Protein 4M88 (pdb70)

B-factor: mean 21.72, std 10.3, range [8.0, 132.05]

Sequence (345 aa):
AQIVLGQIGPFTGPLAADAAGLNQGIKAYLAQANKAGGIRGQKLTLFEADDRFSGEGFAEQFPKAEKKPLALISPGSAAIKRLDDKLLDTAPVVVVNGVPGAESLRTPGHPKFFHVRAGDKQEIEEIVSHAQLGSKLATLYQDLPTGTSGAVVQEAVKTVPGGKIELNGVKSGPDAAALAAAARQIAALGAQGVLVIGPPPFIVAGIAALRKADVTQPLFVLSYVSAAQIVKVVGVAGARGVGIVQAFPDPNDKLPVQREFQAAKEAFPQQEYTEFQLEGYLSARTVGEALKHPKNTGLSAANLAATLSTGEIDIGGFHLDFSKGNAGSRYVNIGVIGRDGQVYY

Structure (mmCIF, N/CA/C/O backbone):
data_4M88
#
_entry.id   4M88
#
_cell.length_a   36.076
_cell.length_b   95.810
_cell.length_c   50.300
_cell.angle_alpha   90.00
_cell.angle_beta   111.56
_cell.angle_gamma   90.00
#
_symmetry.space_group_name_H-M   'P 1 21 1'
#
loop_
_entity.id
_entity.type
_entity.pdbx_description
1 polymer 'Extracellular ligand-binding receptor'
2 non-polymer GLYCEROL
3 water water
#
loop_
_atom_site.group_PDB
_atom_site.id
_atom_site.type_symbol
_atom_site.label_atom_id
_atom_site.label_alt_id
_atom_site.label_comp_id
_atom_site.label_asym_id
_atom_site.label_entity_id
_atom_site.label_seq_id
_atom_site.pdbx_PDB_ins_code
_atom_site.Cartn_x
_atom_site.Cartn_y
_atom_site.Cartn_z
_atom_site.occupancy
_atom_site.B_iso_or_equiv
_atom_site.auth_seq_id
_atom_site.auth_comp_id
_atom_site.auth_asym_id
_atom_site.auth_atom_id
_atom_site.pdbx_PDB_model_num
ATOM 1 N N . ALA A 1 3 ? 18.081 1.880 -3.306 1.00 49.12 0 ALA A N 1
ATOM 2 C CA . ALA A 1 3 ? 17.529 3.189 -2.967 1.00 44.93 0 ALA A CA 1
ATOM 3 C C . ALA A 1 3 ? 17.289 3.285 -1.462 1.00 32.65 0 ALA A C 1
ATOM 4 O O . ALA A 1 3 ? 17.066 2.272 -0.801 1.00 39.54 0 ALA A O 1
ATOM 6 N N . GLN A 1 4 ? 17.342 4.500 -0.926 1.00 34.49 1 GLN A N 1
ATOM 7 C CA . GLN A 1 4 ? 17.123 4.714 0.498 1.00 24.14 1 GLN A CA 1
ATOM 8 C C . GLN A 1 4 ? 16.105 5.817 0.754 1.00 24.26 1 GLN A C 1
ATOM 9 O O . GLN A 1 4 ? 15.928 6.726 -0.062 1.00 25.19 1 GLN A O 1
ATOM 15 N N . ILE A 1 5 ? 15.451 5.732 1.906 1.00 16.36 2 ILE A N 1
ATOM 16 C CA . ILE A 1 5 ? 14.543 6.770 2.353 1.00 17.51 2 ILE A CA 1
ATOM 17 C C . 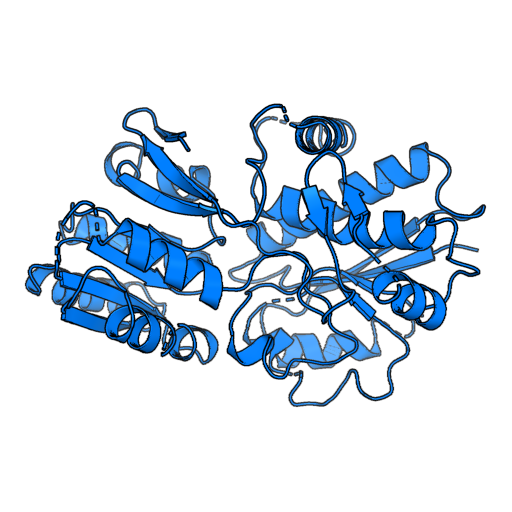ILE A 1 5 ? 15.344 7.784 3.139 1.00 16.31 2 ILE A C 1
ATOM 18 O O . ILE A 1 5 ? 15.892 7.476 4.195 1.00 20.39 2 ILE A O 1
ATOM 23 N N . VAL A 1 6 ? 15.424 8.998 2.608 1.00 13.02 3 VAL A N 1
ATOM 24 C CA . VAL A 1 6 ? 16.210 10.048 3.239 1.00 18.02 3 VAL A CA 1
ATOM 25 C C . VAL A 1 6 ? 15.362 10.930 4.150 1.00 16.97 3 VAL A C 1
ATOM 26 O O . VAL A 1 6 ? 14.297 11.402 3.752 1.00 18.14 3 VAL A O 1
ATOM 30 N N . LEU A 1 7 ? 15.831 11.129 5.375 1.00 12.49 4 LEU A N 1
ATOM 31 C CA . LEU A 1 7 ? 15.190 12.069 6.297 1.00 12.28 4 LEU A CA 1
ATOM 32 C C . LEU A 1 7 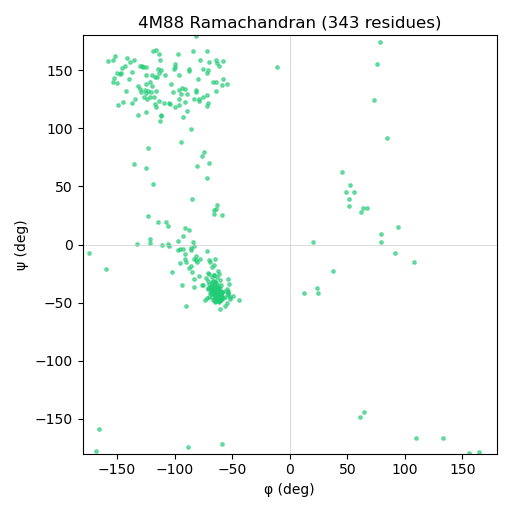? 16.252 13.043 6.749 1.00 13.26 4 LEU A C 1
ATOM 33 O O . LEU A 1 7 ? 17.439 12.708 6.774 1.00 15.87 4 LEU A O 1
ATOM 38 N N . GLY A 1 8 ? 15.849 14.255 7.107 1.00 13.50 5 GLY A N 1
ATOM 39 C CA . GLY A 1 8 ? 16.830 15.240 7.520 1.00 17.88 5 GLY A CA 1
ATOM 40 C C . GLY A 1 8 ? 16.507 15.788 8.888 1.00 19.53 5 GLY A C 1
ATOM 41 O O . GLY A 1 8 ? 15.337 15.897 9.257 1.00 17.34 5 GLY A O 1
ATOM 42 N N . GLN A 1 9 ? 17.536 16.108 9.664 1.00 14.77 6 GLN A N 1
ATOM 43 C CA . GLN A 1 9 ? 17.310 16.898 10.864 1.00 13.85 6 GLN A CA 1
ATOM 44 C C . GLN A 1 9 ? 18.196 18.124 10.822 1.00 14.81 6 GLN A C 1
ATOM 45 O O . GLN A 1 9 ? 19.435 18.016 10.858 1.00 14.90 6 GLN A O 1
ATOM 51 N N . ILE A 1 10 ? 17.568 19.290 10.726 1.00 13.59 7 ILE A N 1
ATOM 52 C CA . ILE A 1 10 ? 18.287 20.542 10.907 1.00 13.36 7 ILE A CA 1
ATOM 53 C C . ILE A 1 10 ? 18.083 20.966 12.352 1.00 19.72 7 ILE A C 1
ATOM 54 O O . ILE A 1 10 ? 16.949 21.077 12.819 1.00 19.48 7 ILE A O 1
ATOM 59 N N . GLY A 1 11 ? 19.174 21.197 13.073 1.00 14.19 8 GLY A N 1
ATOM 60 C CA . GLY A 1 11 ? 19.046 21.419 14.501 1.00 14.83 8 GLY A CA 1
ATOM 61 C C . GLY A 1 11 ? 20.148 22.301 15.037 1.00 12.58 8 GLY A C 1
ATOM 62 O O . GLY A 1 11 ? 21.179 22.490 14.390 1.00 15.47 8 GLY A O 1
ATOM 63 N N . PRO A 1 12 ? 19.933 22.870 16.227 1.00 16.51 9 PRO A N 1
ATOM 64 C CA . PRO A 1 12 ? 20.941 23.732 16.836 1.00 13.29 9 PRO A CA 1
ATOM 65 C C . PRO A 1 12 ? 22.029 22.909 17.528 1.00 15.74 9 PRO A C 1
ATOM 66 O O . PRO A 1 12 ? 22.136 22.924 18.761 1.00 14.49 9 PRO A O 1
ATOM 70 N N . PHE A 1 13 ? 22.829 22.193 16.741 1.00 15.96 10 PHE A N 1
ATOM 71 C CA . PHE A 1 13 ? 23.826 21.278 17.306 1.00 13.91 10 PHE A CA 1
ATOM 72 C C . PHE A 1 13 ? 25.000 21.978 17.994 1.00 18.68 10 PHE A C 1
ATOM 73 O O . PHE A 1 13 ? 25.631 21.411 18.891 1.00 22.23 10 PHE A O 1
ATOM 81 N N . THR A 1 14 ? 25.292 23.205 17.589 1.00 16.92 11 THR A N 1
ATOM 82 C CA . THR A 1 14 ? 26.241 24.018 18.334 1.00 17.16 11 THR A CA 1
ATOM 83 C C . THR A 1 14 ? 25.508 25.206 18.952 1.00 21.17 11 THR A C 1
ATOM 84 O O . THR A 1 14 ? 24.526 25.696 18.389 1.00 22.02 11 THR A O 1
ATOM 88 N N . GLY A 1 15 ? 25.962 25.650 20.117 1.00 21.20 12 GLY A N 1
ATOM 89 C CA . GLY A 1 15 ? 25.319 26.756 20.795 1.00 21.36 12 GLY A CA 1
ATOM 90 C C . GLY A 1 15 ? 24.596 26.300 22.044 1.00 19.26 12 GLY A C 1
ATOM 91 O O . GLY A 1 15 ? 24.790 25.177 22.497 1.00 19.57 12 GLY A O 1
ATOM 92 N N . PRO A 1 16 ? 23.740 27.168 22.598 1.00 22.53 13 PRO A N 1
ATOM 93 C CA . PRO A 1 16 ? 23.176 26.948 23.935 1.00 22.22 13 PRO A CA 1
ATOM 94 C C . PRO A 1 16 ? 22.179 25.802 24.001 1.00 20.59 13 PRO A C 1
ATOM 95 O O . PRO A 1 16 ? 21.833 25.381 25.104 1.00 20.57 13 PRO A O 1
ATOM 99 N N . LEU A 1 17 ? 21.710 25.312 22.857 1.00 16.77 14 LEU A N 1
ATOM 100 C CA . LEU A 1 17 ? 20.805 24.166 22.860 1.00 15.78 14 LEU A CA 1
ATOM 101 C C . LEU A 1 17 ? 21.477 22.871 22.411 1.00 18.16 14 LEU A C 1
ATOM 102 O O . LEU A 1 17 ? 20.794 21.904 22.089 1.00 17.67 14 LEU A O 1
ATOM 107 N N . ALA A 1 18 ? 22.807 22.848 22.396 1.00 19.69 15 ALA A N 1
ATOM 108 C CA . ALA A 1 18 ? 23.548 21.697 21.876 1.00 17.62 15 ALA A CA 1
ATOM 109 C C . ALA A 1 18 ? 23.108 20.365 22.499 1.00 19.43 15 ALA A C 1
ATOM 110 O O . ALA A 1 18 ? 22.927 19.372 21.791 1.00 20.30 15 ALA A O 1
ATOM 112 N N . ALA A 1 19 ? 22.952 20.341 23.821 1.00 19.33 16 ALA A N 1
ATOM 113 C CA . ALA A 1 19 ? 22.594 19.095 24.508 1.00 19.74 16 ALA A CA 1
ATOM 114 C C . ALA A 1 19 ? 21.192 18.621 24.142 1.00 22.97 16 ALA A C 1
ATOM 115 O O . ALA A 1 19 ? 20.930 17.421 24.031 1.00 25.28 16 ALA A O 1
ATOM 117 N N . ASP A 1 20 ? 20.278 19.561 23.975 1.00 17.28 17 ASP A N 1
ATOM 118 C CA . ASP A 1 20 ? 18.901 19.173 23.689 1.00 17.35 17 ASP A CA 1
ATOM 119 C C . ASP A 1 20 ? 18.747 18.729 22.247 1.00 18.03 17 ASP A C 1
ATOM 120 O O . ASP A 1 20 ? 17.970 17.814 21.956 1.00 15.28 17 ASP A O 1
ATOM 125 N N . ALA A 1 21 ? 19.495 19.371 21.346 1.00 17.72 18 ALA A N 1
ATOM 126 C CA . ALA A 1 21 ? 19.495 18.988 19.934 1.00 15.41 18 ALA A CA 1
ATOM 127 C C . ALA A 1 21 ? 20.083 17.588 19.800 1.00 15.71 18 ALA A C 1
ATOM 128 O O . ALA A 1 21 ? 19.605 16.775 19.005 1.00 16.05 18 ALA A O 1
ATOM 130 N N . ALA A 1 22 ? 21.117 17.308 20.589 1.00 14.98 19 ALA A N 1
ATOM 131 C CA . ALA A 1 22 ? 21.726 15.983 20.625 1.00 17.57 19 ALA A CA 1
ATOM 132 C C . ALA A 1 22 ? 20.719 14.937 21.112 1.00 17.14 19 ALA A C 1
ATOM 133 O O . ALA A 1 22 ? 20.717 13.798 20.637 1.00 15.26 19 ALA A O 1
ATOM 135 N N . GLY A 1 23 ? 19.877 15.325 22.066 1.00 18.60 20 GLY A N 1
ATOM 136 C CA . GLY A 1 23 ? 18.838 14.443 22.587 1.00 16.84 20 GLY A CA 1
ATOM 137 C C . GLY A 1 23 ? 17.788 14.086 21.544 1.00 14.00 20 GLY A C 1
ATOM 138 O O . GLY A 1 23 ? 17.442 12.909 21.371 1.00 12.96 20 GLY A O 1
ATOM 139 N N . LEU A 1 24 ? 17.276 15.093 20.841 1.00 13.71 21 LEU A N 1
ATOM 140 C CA . LEU A 1 24 ? 16.365 14.841 19.724 1.00 12.05 21 LEU A CA 1
ATOM 141 C C . LEU A 1 24 ? 17.019 13.919 18.712 1.00 10.74 21 LEU A C 1
ATOM 142 O O . LEU A 1 24 ? 16.396 12.986 18.209 1.00 12.63 21 LEU A O 1
ATOM 147 N N . ASN A 1 25 ? 18.279 14.199 18.394 1.00 10.20 22 ASN A N 1
ATOM 148 C CA . ASN A 1 25 ? 19.006 13.416 17.401 1.00 10.93 22 ASN A CA 1
ATOM 149 C C . ASN A 1 25 ? 19.164 11.953 17.844 1.00 13.25 22 ASN A C 1
ATOM 150 O O . ASN A 1 25 ? 19.028 11.031 17.039 1.00 12.36 22 ASN A O 1
ATOM 155 N N . GLN A 1 26 ? 19.470 11.748 19.118 1.00 11.52 23 GLN A N 1
ATOM 156 C CA . GLN A 1 26 ? 19.599 10.396 19.669 1.00 13.07 23 GLN A CA 1
ATOM 157 C C . GLN A 1 26 ? 18.308 9.601 19.530 1.00 10.97 23 GLN A C 1
ATOM 158 O O . GLN A 1 26 ? 18.323 8.414 19.170 1.00 14.55 23 GLN A O 1
ATOM 164 N N . GLY A 1 27 ? 17.191 10.244 19.824 1.00 11.78 24 GLY A N 1
ATOM 165 C CA . GLY A 1 27 ? 15.900 9.579 19.734 1.00 13.54 24 GLY A CA 1
ATOM 166 C C . GLY A 1 27 ? 15.548 9.239 18.301 1.00 12.98 24 GLY A C 1
ATOM 167 O O . GLY A 1 27 ? 15.000 8.171 18.010 1.00 9.74 24 GLY A O 1
ATOM 168 N N . ILE A 1 28 ? 15.862 10.151 17.389 1.00 9.18 25 ILE A N 1
ATOM 169 C CA . ILE A 1 28 ? 15.589 9.900 15.978 1.00 8.93 25 ILE A CA 1
ATOM 170 C C . ILE A 1 28 ? 16.417 8.712 15.495 1.00 10.51 25 ILE A C 1
ATOM 171 O O . ILE A 1 28 ? 15.886 7.799 14.858 1.00 13.39 25 ILE A O 1
ATOM 176 N N . LYS A 1 29 ? 17.711 8.701 15.821 1.00 10.91 26 LYS A N 1
ATOM 177 C CA . LYS A 1 29 ? 18.581 7.610 15.393 1.00 14.15 26 LYS A CA 1
ATOM 178 C C . LYS A 1 29 ? 18.163 6.288 16.000 1.00 14.80 26 LYS A C 1
ATOM 179 O O . LYS A 1 29 ? 18.239 5.243 15.343 1.00 14.00 26 LYS A O 1
ATOM 185 N N . ALA A 1 30 ? 17.742 6.332 17.262 1.00 10.96 27 ALA A N 1
ATOM 186 C CA . ALA A 1 30 ? 17.266 5.141 17.952 1.00 16.07 27 ALA A CA 1
ATOM 187 C C . ALA A 1 30 ? 16.081 4.537 17.201 1.00 16.31 27 ALA A C 1
ATOM 188 O O . ALA A 1 30 ? 16.047 3.326 16.980 1.00 13.95 27 ALA A O 1
ATOM 190 N N . TYR A 1 31 ? 15.125 5.361 16.786 1.00 11.32 28 TYR A N 1
ATOM 191 C CA . TYR A 1 31 ? 14.009 4.818 16.009 1.00 12.62 28 TYR A CA 1
ATOM 192 C C . TYR A 1 31 ? 14.468 4.258 14.661 1.00 12.28 28 TYR A C 1
ATOM 193 O O . TYR A 1 31 ? 14.090 3.134 14.284 1.00 15.11 28 TYR A O 1
ATOM 202 N N . LEU A 1 32 ? 15.255 5.043 13.925 1.00 12.14 29 LEU A N 1
ATOM 203 C CA . LEU A 1 32 ? 15.721 4.618 12.601 1.00 10.65 29 LEU A CA 1
ATOM 204 C C . LEU A 1 32 ? 16.470 3.292 12.635 1.00 16.37 29 LEU A C 1
ATOM 205 O O . LEU A 1 32 ? 16.297 2.455 11.749 1.00 14.88 29 LEU A O 1
ATOM 210 N N . ALA A 1 33 ? 17.303 3.087 13.653 1.00 12.93 30 ALA A N 1
ATOM 211 C CA . ALA A 1 33 ? 18.002 1.821 13.799 1.00 17.09 30 ALA A CA 1
ATOM 212 C C . ALA A 1 33 ? 17.030 0.668 14.053 1.00 15.94 30 ALA A C 1
ATOM 213 O O . ALA A 1 33 ? 17.201 -0.436 13.521 1.00 14.33 30 ALA A O 1
ATOM 215 N N . GLN A 1 34 ? 16.023 0.924 14.879 1.00 14.13 31 GLN A N 1
ATOM 216 C CA . GLN A 1 34 ? 14.989 -0.048 15.192 1.00 19.23 31 GLN A CA 1
ATOM 217 C C . GLN A 1 34 ? 14.219 -0.340 13.901 1.00 16.43 31 GLN A C 1
ATOM 218 O O . GLN A 1 34 ? 13.991 -1.501 13.543 1.00 14.08 31 GLN A O 1
ATOM 224 N N . ALA A 1 35 ? 13.855 0.718 13.181 1.00 15.04 32 ALA A N 1
ATOM 225 C CA . ALA A 1 35 ? 13.128 0.572 11.916 1.00 17.98 32 ALA A CA 1
ATOM 226 C C . ALA A 1 35 ? 13.930 -0.227 10.894 1.00 16.14 32 ALA A C 1
ATOM 227 O O . ALA A 1 35 ? 13.377 -1.081 10.196 1.00 16.99 32 ALA A O 1
ATOM 229 N N . ASN A 1 36 ? 15.231 0.040 10.804 1.00 12.47 33 ASN A N 1
ATOM 230 C CA . ASN A 1 36 ? 16.076 -0.692 9.852 1.00 12.16 33 ASN A CA 1
ATOM 231 C C . ASN A 1 36 ? 16.308 -2.149 10.235 1.00 14.36 33 ASN A C 1
ATOM 232 O O . ASN A 1 36 ? 16.409 -3.015 9.362 1.00 16.67 33 ASN A O 1
ATOM 237 N N . LYS A 1 37 ? 16.392 -2.420 11.535 1.00 13.36 34 LYS A N 1
ATOM 238 C CA . LYS A 1 37 ? 16.498 -3.802 12.007 1.00 14.66 34 LYS A CA 1
ATOM 239 C C . LYS A 1 37 ? 15.248 -4.582 11.634 1.00 18.33 34 LYS A C 1
ATOM 240 O O . LYS A 1 37 ? 15.297 -5.801 11.468 1.00 19.85 34 LYS A O 1
ATOM 246 N N . ALA A 1 38 ? 14.129 -3.874 11.519 1.00 15.62 35 ALA A N 1
ATOM 247 C CA . ALA A 1 38 ? 12.852 -4.487 11.147 1.00 19.02 35 ALA A CA 1
ATOM 248 C C . ALA A 1 38 ? 12.633 -4.474 9.631 1.00 24.76 35 ALA A C 1
ATOM 249 O O . ALA A 1 38 ? 11.514 -4.691 9.163 1.00 29.53 35 ALA A O 1
ATOM 251 N N . GLY A 1 39 ? 13.701 -4.206 8.876 1.00 19.33 36 GLY A N 1
ATOM 252 C CA . GLY A 1 39 ? 13.656 -4.273 7.424 1.00 21.72 36 GLY A CA 1
ATOM 253 C C . GLY A 1 39 ? 13.354 -2.970 6.699 1.00 24.10 36 GLY A C 1
ATOM 254 O O . GLY A 1 39 ? 13.027 -2.987 5.511 1.00 26.60 36 GLY A O 1
ATOM 255 N N . GLY A 1 40 ? 13.463 -1.842 7.398 1.00 17.77 37 GLY A N 1
ATOM 256 C CA . GLY A 1 40 ? 13.162 -0.554 6.792 1.00 14.24 37 GLY A CA 1
ATOM 257 C C . GLY A 1 40 ? 11.717 -0.477 6.332 1.00 17.12 37 GLY A C 1
ATOM 258 O O . GLY A 1 40 ? 10.824 -1.082 6.929 1.00 16.83 37 GLY A O 1
ATOM 259 N N . ILE A 1 41 ? 11.478 0.266 5.262 1.00 16.44 38 ILE A N 1
ATOM 260 C CA . ILE A 1 41 ? 10.123 0.409 4.757 1.00 20.39 38 ILE A CA 1
ATOM 261 C C . ILE A 1 41 ? 10.049 0.115 3.261 1.00 21.92 38 ILE A C 1
ATOM 262 O O . ILE A 1 41 ? 10.850 0.630 2.488 1.00 23.57 38 ILE A O 1
ATOM 267 N N . ARG A 1 42 ? 9.088 -0.719 2.872 1.00 30.75 39 ARG A N 1
ATOM 268 C CA . ARG A 1 42 ? 8.836 -1.038 1.461 1.00 36.53 39 ARG A CA 1
ATOM 269 C C . ARG A 1 42 ? 10.113 -1.410 0.714 1.00 37.44 39 ARG A C 1
ATOM 270 O O . ARG A 1 42 ? 10.354 -0.914 -0.392 1.00 37.36 39 ARG A O 1
ATOM 278 N N . GLY A 1 43 ? 10.937 -2.257 1.326 1.00 28.77 40 GLY A N 1
ATOM 279 C CA . GLY A 1 43 ? 12.201 -2.642 0.722 1.00 33.47 40 GLY A CA 1
ATOM 280 C C . GLY A 1 43 ? 13.352 -1.646 0.840 1.00 32.93 40 GLY A C 1
ATOM 281 O O . GLY A 1 43 ? 14.392 -1.847 0.216 1.00 41.23 40 GLY A O 1
ATOM 282 N N . GLN A 1 44 ? 13.196 -0.583 1.626 1.00 23.90 41 GLN A N 1
ATOM 283 C CA . GLN A 1 44 ? 14.215 0.474 1.661 1.00 20.23 41 GLN A CA 1
ATOM 284 C C . GLN A 1 44 ? 14.683 0.887 3.061 1.00 19.55 41 GLN A C 1
ATOM 285 O O . GLN A 1 44 ? 13.880 1.113 3.963 1.00 14.45 41 GLN A O 1
ATOM 291 N N . LYS A 1 45 ? 15.996 1.007 3.224 1.00 16.71 42 LYS A N 1
ATOM 292 C CA . LYS A 1 45 ? 16.577 1.449 4.485 1.00 13.50 42 LYS A CA 1
ATOM 293 C C . LYS A 1 45 ? 16.319 2.941 4.707 1.00 15.14 42 LYS A C 1
ATOM 294 O O . LYS A 1 45 ? 16.242 3.716 3.752 1.00 17.42 42 LYS A O 1
ATOM 300 N N . LEU A 1 46 ? 16.173 3.328 5.967 1.00 12.63 43 LEU A N 1
ATOM 301 C CA . LEU A 1 46 ? 16.017 4.731 6.339 1.00 14.85 43 LEU A CA 1
ATOM 302 C C . LEU A 1 46 ? 17.379 5.325 6.676 1.00 15.50 43 LEU A C 1
ATOM 303 O O . LEU A 1 46 ? 18.176 4.703 7.370 1.00 20.76 43 LEU A O 1
ATOM 308 N N . THR A 1 47 ? 17.663 6.520 6.159 1.00 14.25 44 THR A N 1
ATOM 309 C CA . THR A 1 47 ? 18.915 7.189 6.488 1.00 15.34 44 THR A CA 1
ATOM 310 C C . THR A 1 47 ? 18.627 8.594 6.976 1.00 18.59 44 THR A C 1
ATOM 311 O O . THR A 1 47 ? 17.609 9.185 6.618 1.00 18.59 44 THR A O 1
ATOM 315 N N . LEU A 1 48 ? 19.518 9.113 7.809 1.00 11.99 45 LEU A N 1
ATOM 316 C CA . LEU A 1 48 ? 19.350 10.449 8.356 1.00 14.19 45 LEU A CA 1
ATOM 317 C C . LEU A 1 48 ? 20.565 11.276 8.007 1.00 18.66 45 LEU A C 1
ATOM 318 O O . LEU A 1 48 ? 21.700 10.825 8.168 1.00 23.52 45 LEU A O 1
ATOM 323 N N . PHE A 1 49 ? 20.349 12.482 7.508 1.00 13.02 46 PHE A N 1
ATOM 324 C CA . PHE A 1 49 ? 21.462 13.413 7.464 1.00 21.99 46 PHE A CA 1
ATOM 325 C C . PHE A 1 49 ? 21.151 14.532 8.429 1.00 20.12 46 PHE A C 1
ATOM 326 O O . PHE A 1 49 ? 19.989 14.746 8.792 1.00 19.05 46 PHE A O 1
ATOM 334 N N . GLU A 1 50 ? 22.192 15.232 8.856 1.00 15.61 47 GLU A N 1
ATOM 335 C CA . GLU A 1 50 ? 22.055 16.265 9.866 1.00 14.86 47 GLU A CA 1
ATOM 336 C C . GLU A 1 50 ? 22.699 17.532 9.373 1.00 15.31 47 GLU A C 1
ATOM 337 O O . GLU A 1 50 ? 23.628 17.501 8.557 1.00 19.73 47 GLU A O 1
ATOM 343 N N . ALA A 1 51 ? 22.225 18.659 9.883 1.00 15.05 48 ALA A N 1
ATOM 344 C CA . ALA A 1 51 ? 22.808 19.934 9.516 1.00 17.57 48 ALA A CA 1
ATOM 345 C C . ALA A 1 51 ? 22.634 20.852 10.710 1.00 17.54 48 ALA A C 1
ATOM 346 O O . ALA A 1 51 ? 21.585 20.837 11.352 1.00 17.86 48 ALA A O 1
ATOM 348 N N . ASP A 1 52 ? 23.666 21.636 11.005 1.00 18.62 49 ASP A N 1
ATOM 349 C CA . ASP A 1 52 ? 23.678 22.506 12.180 1.00 17.44 49 ASP A CA 1
ATOM 350 C C . ASP A 1 52 ? 23.241 23.923 11.814 1.00 18.08 49 ASP A C 1
ATOM 351 O O . ASP A 1 52 ? 23.885 24.570 10.985 1.00 17.53 49 ASP A O 1
ATOM 356 N N . ASP A 1 53 ? 22.153 24.401 12.429 1.00 17.05 50 ASP A N 1
ATOM 357 C CA . ASP A 1 53 ? 21.677 25.769 12.194 1.00 17.16 50 ASP A CA 1
ATOM 358 C C . ASP A 1 53 ? 22.241 26.751 13.211 1.00 21.27 50 ASP A C 1
ATOM 359 O O . ASP A 1 53 ? 22.011 27.965 13.114 1.00 20.49 50 ASP A O 1
ATOM 364 N N . ARG A 1 54 ? 22.988 26.221 14.183 1.00 17.01 51 ARG A N 1
ATOM 365 C CA . ARG A 1 54 ? 23.724 27.045 15.148 1.00 16.90 51 ARG A CA 1
ATOM 366 C C . ARG A 1 54 ? 22.820 27.927 16.013 1.00 18.47 51 ARG A C 1
ATOM 367 O O . ARG A 1 54 ? 23.240 28.993 16.469 1.00 24.26 51 ARG A O 1
ATOM 375 N N . PHE A 1 55 ? 21.587 27.481 16.236 1.00 16.76 52 PHE A N 1
ATOM 376 C CA . PHE A 1 55 ? 20.607 28.247 17.014 1.00 17.20 52 PHE A CA 1
ATOM 377 C C . PHE A 1 55 ? 20.376 29.654 16.470 1.00 21.49 52 PHE A C 1
ATOM 378 O O . PHE A 1 55 ? 20.342 30.622 17.232 1.00 26.07 52 PHE A O 1
ATOM 386 N N . SER A 1 56 ? 20.213 29.766 15.153 1.00 18.54 53 SER A N 1
ATOM 387 C CA . SER A 1 56 ? 19.927 31.057 14.530 1.00 23.60 53 SER A CA 1
ATOM 388 C C . SER A 1 56 ? 19.001 30.900 13.328 1.00 22.44 53 SER A C 1
ATOM 389 O O . SER A 1 56 ? 18.992 29.860 12.664 1.00 19.30 53 SER A O 1
ATOM 392 N N . GLY A 1 57 ? 18.226 31.937 13.042 1.00 18.09 54 GLY A N 1
ATOM 393 C CA . GLY A 1 57 ? 17.403 31.933 11.846 1.00 18.89 54 GLY A CA 1
ATOM 394 C C . GLY A 1 57 ? 18.282 31.911 10.610 1.00 19.69 54 GLY A C 1
ATOM 395 O O . GLY A 1 57 ? 17.985 31.204 9.632 1.00 19.99 54 GLY A O 1
ATOM 396 N N . GLU A 1 58 ? 19.380 32.671 10.656 1.00 19.08 55 GLU A N 1
ATOM 397 C CA . GLU A 1 58 ? 20.309 32.735 9.531 1.00 25.94 55 GLU A CA 1
ATOM 398 C C . GLU A 1 58 ? 20.872 31.363 9.217 1.00 23.39 55 GLU A C 1
ATOM 399 O O . GLU A 1 58 ? 20.968 30.976 8.055 1.00 26.98 55 GLU A O 1
ATOM 405 N N . GLY A 1 59 ? 21.224 30.623 10.265 1.00 22.68 56 GLY A N 1
ATOM 406 C CA . GLY A 1 59 ? 21.779 29.295 10.090 1.00 24.94 56 GLY A CA 1
ATOM 407 C C . GLY A 1 59 ? 20.752 28.360 9.489 1.00 19.84 56 GLY A C 1
ATOM 408 O O . GLY A 1 59 ? 21.082 27.513 8.655 1.00 18.95 56 GLY A O 1
ATOM 409 N N . PHE A 1 60 ? 19.498 28.507 9.904 1.00 17.00 57 PHE A N 1
ATOM 410 C CA . PHE A 1 60 ? 18.450 27.662 9.345 1.00 19.21 57 PHE A CA 1
ATOM 411 C C . PHE A 1 60 ? 18.236 27.967 7.868 1.00 21.14 57 PHE A C 1
ATOM 412 O O . PHE A 1 60 ? 18.162 27.053 7.043 1.00 20.17 57 PHE A O 1
ATOM 420 N N . ALA A 1 61 ? 18.119 29.253 7.549 1.00 19.32 58 ALA A N 1
ATOM 421 C CA . ALA A 1 61 ? 17.968 29.703 6.165 1.00 19.07 58 ALA A CA 1
ATOM 422 C C . ALA A 1 61 ? 19.073 29.157 5.271 1.00 22.16 58 ALA A C 1
ATOM 423 O O . ALA A 1 61 ? 18.822 28.751 4.133 1.00 20.80 58 ALA A O 1
ATOM 425 N N . GLU A 1 62 ? 20.303 29.168 5.780 1.00 20.13 59 GLU A N 1
ATOM 426 C CA . GLU A 1 62 ? 21.444 28.623 5.045 1.00 23.66 59 GLU A CA 1
ATOM 427 C C . GLU A 1 62 ? 21.352 27.115 4.822 1.00 18.57 59 GLU A C 1
ATOM 428 O O . GLU A 1 62 ? 21.665 26.615 3.741 1.00 18.80 59 GLU A O 1
ATOM 434 N N . GLN A 1 63 ? 20.942 26.380 5.848 1.00 17.73 60 GLN A N 1
ATOM 435 C CA . GLN A 1 63 ? 20.923 24.917 5.756 1.00 17.14 60 GLN A CA 1
ATOM 436 C C . GLN A 1 63 ? 19.742 24.335 4.986 1.00 16.28 60 GLN A C 1
ATOM 437 O O . GLN A 1 63 ? 19.843 23.239 4.438 1.00 19.52 60 GLN A O 1
ATOM 443 N N . PHE A 1 64 ? 18.624 25.047 4.957 1.00 15.87 61 PHE A N 1
ATOM 444 C CA . PHE A 1 64 ? 17.420 24.502 4.349 1.00 15.16 61 PHE A CA 1
ATOM 445 C C . PHE A 1 64 ? 17.605 24.064 2.890 1.00 15.42 61 PHE A C 1
ATOM 446 O O . PHE A 1 64 ? 17.301 22.916 2.567 1.00 14.96 61 PHE A O 1
ATOM 454 N N . PRO A 1 65 ? 18.117 24.955 2.014 1.00 16.25 62 PRO A N 1
ATOM 455 C CA . PRO A 1 65 ? 18.248 24.494 0.626 1.00 18.86 62 PRO A CA 1
ATOM 456 C C . PRO A 1 65 ? 19.288 23.379 0.479 1.00 20.52 62 PRO A C 1
ATOM 457 O O . PRO A 1 65 ? 19.122 22.495 -0.368 1.00 16.47 62 PRO A O 1
ATOM 461 N N . LYS A 1 66 ? 20.330 23.397 1.306 1.00 17.08 63 LYS A N 1
ATOM 462 C CA . LYS A 1 66 ? 21.319 22.318 1.265 1.00 19.73 63 LYS A CA 1
ATOM 463 C C . LYS A 1 66 ? 20.665 20.998 1.654 1.00 16.47 63 LYS A C 1
ATOM 464 O O . LYS A 1 66 ? 20.955 19.955 1.069 1.00 23.66 63 LYS A O 1
ATOM 470 N N . ALA A 1 67 ? 19.774 21.050 2.644 1.00 15.76 64 ALA A N 1
ATOM 471 C CA . ALA A 1 67 ? 19.025 19.878 3.066 1.00 15.03 64 ALA A CA 1
ATOM 472 C C . ALA A 1 67 ? 18.097 19.420 1.942 1.00 17.76 64 ALA A C 1
ATOM 473 O O . ALA A 1 67 ? 18.014 18.225 1.631 1.00 18.31 64 ALA A O 1
ATOM 483 N N . GLU A 1 69 ? 18.436 19.681 -1.170 1.00 15.50 66 GLU A N 1
ATOM 484 C CA . GLU A 1 69 ? 19.175 19.077 -2.280 1.00 16.01 66 GLU A CA 1
ATOM 485 C C . GLU A 1 69 ? 19.322 17.561 -2.125 1.00 17.98 66 GLU A C 1
ATOM 486 O O . GLU A 1 69 ? 19.535 16.859 -3.116 1.00 23.13 66 GLU A O 1
ATOM 492 N N . LYS A 1 70 ? 19.211 17.068 -0.891 1.00 18.62 67 LYS A N 1
ATOM 493 C CA . LYS A 1 70 ? 19.321 15.637 -0.611 1.00 18.91 67 LYS A CA 1
ATOM 494 C C . LYS A 1 70 ? 18.002 14.901 -0.830 1.00 19.83 67 LYS A C 1
ATOM 495 O O . LYS A 1 70 ? 17.922 13.693 -0.597 1.00 24.95 67 LYS A O 1
ATOM 501 N N . LYS A 1 71 ? 16.977 15.634 -1.273 1.00 16.13 68 LYS A N 1
ATOM 502 C CA . LYS A 1 71 ? 15.638 15.089 -1.512 1.00 18.04 68 LYS A CA 1
ATOM 503 C C . LYS A 1 71 ? 15.052 14.320 -0.318 1.00 20.19 68 LYS A C 1
ATOM 504 O O . LYS A 1 71 ? 14.582 13.192 -0.477 1.00 22.61 68 LYS A O 1
ATOM 510 N N . PRO A 1 72 ? 15.054 14.936 0.881 1.00 18.54 69 PRO A N 1
ATOM 511 C CA . PRO A 1 72 ? 14.475 14.220 2.025 1.00 14.52 69 PRO A CA 1
ATOM 512 C C . PRO A 1 72 ? 12.955 14.137 1.881 1.00 16.74 69 PRO A C 1
ATOM 513 O O . PRO A 1 72 ? 12.353 15.025 1.263 1.00 15.38 69 PRO A O 1
ATOM 517 N N . LEU A 1 73 ? 12.346 13.083 2.420 1.00 15.16 70 LEU A N 1
ATOM 518 C CA . LEU A 1 73 ? 10.884 12.998 2.471 1.00 12.67 70 LEU A CA 1
ATOM 519 C C . LEU A 1 73 ? 10.379 13.928 3.553 1.00 16.01 70 LEU A C 1
ATOM 520 O O . LEU A 1 73 ? 9.298 14.524 3.431 1.00 15.00 70 LEU A O 1
ATOM 525 N N . ALA A 1 74 ? 11.163 14.034 4.621 1.00 12.31 71 ALA A N 1
ATOM 526 C CA . ALA A 1 74 ? 10.743 14.803 5.788 1.00 12.06 71 ALA A CA 1
ATOM 527 C C . ALA A 1 74 ? 11.935 15.393 6.500 1.00 12.09 71 ALA A C 1
ATOM 528 O O . ALA A 1 74 ? 13.026 14.807 6.503 1.00 14.21 71 ALA A O 1
ATOM 530 N N . LEU A 1 75 ? 11.712 16.568 7.089 1.00 11.87 72 LEU A N 1
ATOM 531 C CA . LEU A 1 75 ? 12.626 17.139 8.062 1.00 11.95 72 LEU A CA 1
ATOM 532 C C . LEU A 1 75 ? 12.007 16.860 9.418 1.00 14.70 72 LEU A C 1
ATOM 533 O O . LEU A 1 75 ? 10.814 17.090 9.619 1.00 12.68 72 LEU A O 1
ATOM 538 N N . ILE A 1 76 ? 12.811 16.342 10.338 1.00 12.08 73 ILE A N 1
ATOM 539 C CA . ILE A 1 76 ? 12.274 15.865 11.604 1.00 13.42 73 ILE A CA 1
ATOM 540 C C . ILE A 1 76 ? 12.585 16.836 12.720 1.00 17.99 73 ILE A C 1
ATOM 541 O O . ILE A 1 76 ? 13.751 17.140 12.968 1.00 18.69 73 ILE A O 1
ATOM 546 N N . SER A 1 77 ? 11.528 17.329 13.366 1.00 14.68 74 SER A N 1
ATOM 547 C CA . SER A 1 77 ? 11.620 18.112 14.607 1.00 12.80 74 SER A CA 1
ATOM 548 C C . SER A 1 77 ? 12.693 19.218 14.620 1.00 14.66 74 SER A C 1
ATOM 549 O O . SER A 1 77 ? 13.622 19.173 15.429 1.00 14.64 74 SER A O 1
ATOM 552 N N . PRO A 1 78 ? 12.567 20.215 13.724 1.00 15.73 75 PRO A N 1
ATOM 553 C CA . PRO A 1 78 ? 13.443 21.380 13.896 1.00 11.96 75 PRO A CA 1
ATOM 554 C C . PRO A 1 78 ? 13.215 22.012 15.262 1.00 17.18 75 PRO A C 1
ATOM 555 O O . PRO A 1 78 ? 12.097 21.986 15.793 1.00 17.49 75 PRO A O 1
ATOM 567 N N . GLY A 1 80 ? 14.180 25.454 17.771 1.00 16.71 77 GLY A N 1
ATOM 568 C CA . GLY A 1 80 ? 14.651 26.821 17.882 1.00 18.37 77 GLY A CA 1
ATOM 569 C C . GLY A 1 80 ? 13.600 27.785 17.380 1.00 16.55 77 GLY A C 1
ATOM 570 O O . GLY A 1 80 ? 13.136 27.659 16.241 1.00 16.72 77 GLY A O 1
ATOM 571 N N . SER A 1 81 ? 13.218 28.740 18.228 1.00 16.59 78 SER A N 1
ATOM 572 C CA . SER A 1 81 ? 12.252 29.775 17.857 1.00 21.45 78 SER A CA 1
ATOM 573 C C . SER A 1 81 ? 12.643 30.554 16.599 1.00 15.28 78 SER A C 1
ATOM 574 O O . SER A 1 81 ? 11.828 30.727 15.689 1.00 17.43 78 SER A O 1
ATOM 577 N N . ALA A 1 82 ? 13.878 31.045 16.566 1.00 18.67 79 ALA A N 1
ATOM 578 C CA . ALA A 1 82 ? 14.340 31.878 15.464 1.00 15.81 79 ALA A CA 1
ATOM 579 C C . ALA A 1 82 ? 14.328 31.094 14.166 1.00 21.49 79 ALA A C 1
ATOM 580 O O . ALA A 1 82 ? 13.934 31.614 13.121 1.00 19.62 79 ALA A O 1
ATOM 582 N N . ALA A 1 83 ? 14.782 29.843 14.246 1.00 15.92 80 ALA A N 1
ATOM 583 C CA . ALA A 1 83 ? 14.829 28.956 13.093 1.00 16.24 80 ALA A CA 1
ATOM 584 C C . ALA A 1 83 ? 13.444 28.722 12.502 1.00 16.80 80 ALA A C 1
ATOM 585 O O . ALA A 1 83 ? 13.240 28.932 11.309 1.00 13.75 80 ALA A O 1
ATOM 587 N N . ILE A 1 84 ? 12.494 28.266 13.318 1.00 14.38 81 ILE A N 1
ATOM 588 C CA . ILE A 1 84 ? 11.139 28.008 12.810 1.00 12.54 81 ILE A CA 1
ATOM 589 C C . ILE A 1 84 ? 10.460 29.279 12.308 1.00 17.88 81 ILE A C 1
ATOM 590 O O . ILE A 1 84 ? 9.769 29.267 11.277 1.00 14.82 81 ILE A O 1
ATOM 595 N N . LYS A 1 85 ? 10.654 30.384 13.019 1.00 15.94 82 LYS A N 1
ATOM 596 C CA . LYS A 1 85 ? 10.095 31.659 12.571 1.00 13.90 82 LYS A CA 1
ATOM 597 C C . LYS A 1 85 ? 10.641 32.044 11.192 1.00 14.55 82 LYS A C 1
ATOM 598 O O . LYS A 1 85 ? 9.900 32.512 10.321 1.00 16.70 82 LYS A O 1
ATOM 604 N N . ARG A 1 86 ? 11.936 31.834 10.988 1.00 17.26 83 ARG A N 1
ATOM 605 C CA . ARG A 1 86 ? 12.557 32.125 9.699 1.00 20.33 83 ARG A CA 1
ATOM 606 C C . ARG A 1 86 ? 11.977 31.215 8.611 1.00 15.51 83 ARG A C 1
ATOM 607 O O . ARG A 1 86 ? 11.709 31.664 7.497 1.00 18.86 83 ARG A O 1
ATOM 623 N N . LEU A 1 88 ? 9.067 30.006 8.468 1.00 15.16 85 LEU A N 1
ATOM 624 C CA . LEU A 1 88 ? 7.714 30.454 8.142 1.00 14.75 85 LEU A CA 1
ATOM 625 C C . LEU A 1 88 ? 7.708 31.827 7.460 1.00 18.21 85 LEU A C 1
ATOM 626 O O . LEU A 1 88 ? 6.958 32.051 6.501 1.00 18.52 85 LEU A O 1
ATOM 631 N N . ASP A 1 89 ? 8.541 32.747 7.944 1.00 17.76 86 ASP A N 1
ATOM 632 C CA . ASP A 1 89 ? 8.596 34.096 7.359 1.00 22.18 86 ASP A CA 1
ATOM 633 C C . ASP A 1 89 ? 9.142 34.112 5.933 1.00 24.04 86 ASP A C 1
ATOM 634 O O . ASP A 1 89 ? 8.704 34.906 5.097 1.00 26.27 86 ASP A O 1
ATOM 639 N N . ASP A 1 90 ? 10.117 33.252 5.657 1.00 20.29 87 ASP A N 1
ATOM 640 C CA . ASP A 1 90 ? 10.721 33.193 4.326 1.00 21.86 87 ASP A CA 1
ATOM 641 C C . ASP A 1 90 ? 9.891 32.333 3.377 1.00 25.66 87 ASP A C 1
ATOM 642 O O . ASP A 1 90 ? 10.243 32.183 2.201 1.00 24.15 87 ASP A O 1
ATOM 647 N N . LYS A 1 91 ? 8.797 31.776 3.900 1.00 19.92 88 LYS A N 1
ATOM 648 C CA . LYS A 1 91 ? 7.881 30.906 3.143 1.00 19.69 88 LYS A CA 1
ATOM 649 C C . LYS A 1 91 ? 8.621 29.773 2.433 1.00 20.77 88 LYS A C 1
ATOM 650 O O . LYS A 1 91 ? 8.293 29.413 1.307 1.00 21.29 88 LYS A O 1
ATOM 656 N N . LEU A 1 92 ? 9.617 29.214 3.115 1.00 17.65 89 LEU A N 1
ATOM 657 C CA . LEU A 1 92 ? 10.470 28.183 2.542 1.00 17.70 89 LEU A CA 1
ATOM 658 C C . LEU A 1 92 ? 9.683 26.941 2.142 1.00 21.40 89 LEU A C 1
ATOM 659 O O . LEU A 1 92 ? 10.062 26.250 1.197 1.00 18.31 89 LEU A O 1
ATOM 664 N N . LEU A 1 93 ? 8.597 26.661 2.862 1.00 14.80 90 LEU A N 1
ATOM 665 C CA . LEU A 1 93 ? 7.811 25.448 2.621 1.00 14.90 90 LEU A CA 1
ATOM 666 C C . LEU A 1 93 ? 6.830 25.544 1.448 1.00 18.03 90 LEU A C 1
ATOM 667 O O . LEU A 1 93 ? 6.328 24.517 0.986 1.00 19.98 90 LEU A O 1
ATOM 672 N N . ASP A 1 94 ? 6.556 26.755 0.964 1.00 14.92 91 ASP A N 1
ATOM 673 C 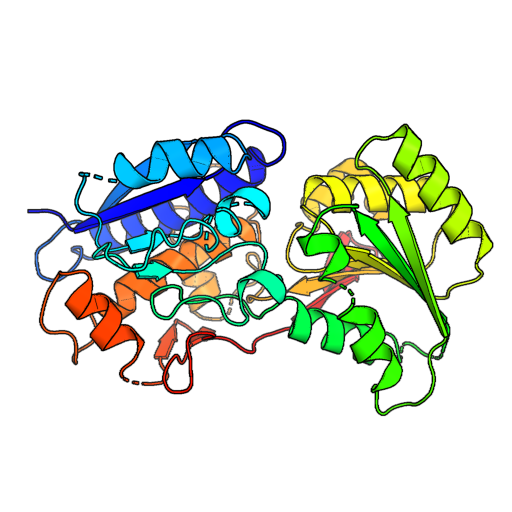CA . ASP A 1 94 ? 5.526 26.937 -0.069 1.00 16.10 91 ASP A CA 1
ATOM 674 C C . ASP A 1 94 ? 5.701 26.070 -1.323 1.00 18.51 91 ASP A C 1
ATOM 675 O O . ASP A 1 94 ? 4.731 25.521 -1.853 1.00 18.56 91 ASP A O 1
ATOM 680 N N . THR A 1 95 ? 6.931 25.946 -1.809 1.00 16.59 92 THR A N 1
ATOM 681 C CA . THR A 1 95 ? 7.156 25.159 -3.020 1.00 16.88 92 THR A CA 1
ATOM 682 C C . THR A 1 95 ? 8.136 24.002 -2.817 1.00 20.11 92 THR A C 1
ATOM 683 O O . THR A 1 95 ? 8.495 23.297 -3.771 1.00 21.19 92 THR A O 1
ATOM 687 N N . ALA A 1 96 ? 8.571 23.799 -1.582 1.00 23.45 93 ALA A N 1
ATOM 688 C CA . ALA A 1 96 ? 9.494 22.704 -1.300 1.00 19.72 93 ALA A CA 1
ATOM 689 C C . ALA A 1 96 ? 8.737 21.389 -1.116 1.00 16.91 93 ALA A C 1
ATOM 690 O O . ALA A 1 96 ? 7.817 21.311 -0.295 1.00 17.97 93 ALA A O 1
ATOM 692 N N . PRO A 1 97 ? 9.116 20.352 -1.889 1.00 17.70 94 PRO A N 1
ATOM 693 C CA . PRO A 1 97 ? 8.474 19.038 -1.764 1.00 17.09 94 PRO A CA 1
ATOM 694 C C . PRO A 1 97 ? 8.965 18.289 -0.528 1.00 17.25 94 PRO A C 1
ATOM 695 O O . PRO A 1 97 ? 9.766 17.353 -0.611 1.00 16.79 94 PRO A O 1
ATOM 699 N N . VAL A 1 98 ? 8.477 18.706 0.629 1.00 14.19 95 VAL A N 1
ATOM 700 C CA . VAL A 1 98 ? 8.921 18.109 1.877 1.00 17.08 95 VAL A CA 1
ATOM 701 C C . VAL A 1 98 ? 7.813 18.264 2.906 1.00 17.17 95 VAL A C 1
ATOM 702 O O . VAL A 1 98 ? 6.925 19.097 2.750 1.00 15.58 95 VAL A O 1
ATOM 706 N N . VAL A 1 99 ? 7.840 17.439 3.944 1.00 11.94 96 VAL A N 1
ATOM 707 C CA . VAL A 1 99 ? 6.966 17.665 5.076 1.00 11.81 96 VAL A CA 1
ATOM 708 C C . VAL A 1 99 ? 7.862 17.861 6.289 1.00 12.43 96 VAL A C 1
ATOM 709 O O . VAL A 1 99 ? 8.963 17.281 6.366 1.00 15.39 96 VAL A O 1
ATOM 713 N N . VAL A 1 100 ? 7.430 18.721 7.204 1.00 11.45 97 VAL A N 1
ATOM 714 C CA . VAL A 1 100 ? 8.186 18.951 8.430 1.00 11.29 97 VAL A CA 1
ATOM 715 C C . VAL A 1 100 ? 7.389 18.320 9.553 1.00 11.25 97 VAL A C 1
ATOM 716 O O . VAL A 1 100 ? 6.218 18.636 9.737 1.00 11.28 97 VAL A O 1
ATOM 720 N N . VAL A 1 101 ? 8.006 17.390 10.268 1.00 11.82 98 VAL A N 1
ATOM 721 C CA . VAL A 1 101 ? 7.281 16.620 11.271 1.00 12.37 98 VAL A CA 1
ATOM 722 C C . VAL A 1 101 ? 7.781 17.005 12.645 1.00 13.94 98 VAL A C 1
ATOM 723 O O . VAL A 1 101 ? 8.931 16.720 13.008 1.00 16.65 98 VAL A O 1
ATOM 727 N N . ASN A 1 102 ? 6.895 17.675 13.376 1.00 12.32 99 ASN A N 1
ATOM 728 C CA . ASN A 1 102 ? 7.161 18.248 14.694 1.00 12.54 99 ASN A CA 1
ATOM 729 C C . ASN A 1 102 ? 7.994 19.524 14.626 1.00 17.77 99 ASN A C 1
ATOM 730 O O . ASN A 1 102 ? 8.728 19.767 13.658 1.00 19.36 99 ASN A O 1
ATOM 735 N N . GLY A 1 103 ? 7.850 20.343 15.657 1.00 14.36 100 GLY A N 1
ATOM 736 C CA . GLY A 1 103 ? 8.603 21.575 15.787 1.00 14.13 100 GLY A CA 1
ATOM 737 C C . GLY A 1 103 ? 8.704 21.868 17.268 1.00 17.72 100 GLY A C 1
ATOM 738 O O . GLY A 1 103 ? 7.747 21.632 18.017 1.00 17.44 100 GLY A O 1
ATOM 739 N N . VAL A 1 104 ? 9.876 22.335 17.692 1.00 13.85 101 VAL A N 1
ATOM 740 C CA . VAL A 1 104 ? 10.110 22.745 19.074 1.00 15.03 101 VAL A CA 1
ATOM 741 C C . VAL A 1 104 ? 10.656 24.163 19.036 1.00 16.66 101 VAL A C 1
ATOM 742 O O . VAL A 1 104 ? 11.652 24.416 18.365 1.00 16.19 101 VAL A O 1
ATOM 746 N N . PRO A 1 105 ? 10.043 25.097 19.782 1.00 17.23 102 PRO A N 1
ATOM 747 C CA . PRO A 1 105 ? 8.950 24.932 20.738 1.00 19.01 102 PRO A CA 1
ATOM 748 C C . PRO A 1 105 ? 7.595 24.929 20.060 1.00 18.54 102 PRO A C 1
ATOM 749 O O . PRO A 1 105 ? 7.481 25.335 18.897 1.00 16.43 102 PRO A O 1
ATOM 753 N N . GLY A 1 106 ? 6.577 24.504 20.805 1.00 16.14 103 GLY A N 1
ATOM 754 C CA . GLY A 1 106 ? 5.208 24.521 20.326 1.00 14.38 103 GLY A CA 1
ATOM 755 C C . GLY A 1 106 ? 4.522 25.859 20.535 1.00 13.68 103 GLY A C 1
ATOM 756 O O . GLY A 1 106 ? 3.335 25.907 20.867 1.00 14.96 103 GLY A O 1
ATOM 757 N N . ALA A 1 107 ? 5.255 26.950 20.328 1.00 15.15 104 ALA A N 1
ATOM 758 C CA . ALA A 1 107 ? 4.702 28.292 20.523 1.00 15.76 104 ALA A CA 1
ATOM 759 C C . ALA A 1 107 ? 3.476 28.514 19.646 1.00 17.89 104 ALA A C 1
ATOM 760 O O . ALA A 1 107 ? 3.422 28.042 18.502 1.00 14.33 104 ALA A O 1
ATOM 762 N N . GLU A 1 108 ? 2.486 29.224 20.178 1.00 13.21 105 GLU A N 1
ATOM 763 C CA . GLU A 1 108 ? 1.253 29.436 19.430 1.00 16.16 105 GLU A CA 1
ATOM 764 C C . GLU A 1 108 ? 1.552 30.215 18.147 1.00 19.14 105 GLU A C 1
ATOM 765 O O . GLU A 1 108 ? 0.942 29.959 17.107 1.00 21.26 105 GLU A O 1
ATOM 771 N N . SER A 1 109 ? 2.512 31.136 18.211 1.00 17.39 106 SER A N 1
ATOM 772 C CA . SER A 1 109 ? 2.837 31.971 17.051 1.00 20.30 106 SER A CA 1
ATOM 773 C C . SER A 1 109 ? 3.464 31.181 15.895 1.00 19.88 106 SER A C 1
ATOM 774 O O . SER A 1 109 ? 3.479 31.656 14.755 1.00 19.48 106 SER A O 1
ATOM 777 N N . LEU A 1 110 ? 3.992 29.993 16.188 1.00 18.96 107 LEU A N 1
ATOM 778 C CA . LEU A 1 110 ? 4.616 29.149 15.161 1.00 17.78 107 LEU A CA 1
ATOM 779 C C . LEU A 1 110 ? 3.622 28.122 14.612 1.00 19.91 107 LEU A C 1
ATOM 780 O O . LEU A 1 110 ? 3.828 27.519 13.558 1.00 22.03 107 LEU A O 1
ATOM 785 N N . ARG A 1 111 ? 2.534 27.938 15.342 1.00 15.43 108 ARG A N 1
ATOM 786 C CA . ARG A 1 111 ? 1.558 26.900 15.057 1.00 18.86 108 ARG A CA 1
ATOM 787 C C . ARG A 1 111 ? 0.326 27.494 14.376 1.00 18.62 108 ARG A C 1
ATOM 788 O O . ARG A 1 111 ? -0.415 26.810 13.650 1.00 19.93 108 ARG A O 1
ATOM 796 N N . THR A 1 112 ? 0.117 28.787 14.598 1.00 14.69 109 THR A N 1
ATOM 797 C CA . THR A 1 112 ? -1.072 29.465 14.097 1.00 21.07 109 THR A CA 1
ATOM 798 C C . THR A 1 112 ? -0.619 30.750 13.427 1.00 20.13 109 THR A C 1
ATOM 799 O O . THR A 1 112 ? -0.137 31.661 14.101 1.00 21.64 109 THR A O 1
ATOM 803 N N . PRO A 1 113 ? -0.759 30.826 12.093 1.00 22.01 110 PRO A N 1
ATOM 804 C CA . PRO A 1 113 ? -1.394 29.826 11.222 1.00 21.06 110 PRO A CA 1
ATOM 805 C C . PRO A 1 113 ? -0.539 28.602 10.913 1.00 20.42 110 PRO A C 1
ATOM 806 O O . PRO A 1 113 ? -1.078 27.622 10.388 1.00 19.62 110 PRO A O 1
ATOM 810 N N . GLY A 1 114 ? 0.755 28.642 11.217 1.00 15.99 111 GLY A N 1
ATOM 811 C CA . GLY A 1 114 ? 1.635 27.542 10.855 1.00 17.52 111 GLY A CA 1
ATOM 812 C C . GLY A 1 114 ? 1.743 27.382 9.348 1.00 17.96 111 GLY A C 1
ATOM 813 O O . GLY A 1 114 ? 1.711 28.363 8.604 1.00 15.97 111 GLY A O 1
ATOM 814 N N . HIS A 1 115 ? 1.849 26.142 8.888 1.00 12.97 112 HIS A N 1
ATOM 815 C CA . HIS A 1 115 ? 1.917 25.878 7.455 1.00 13.27 112 HIS A CA 1
ATOM 816 C C . HIS A 1 115 ? 1.358 24.494 7.192 1.00 13.90 112 HIS A C 1
ATOM 817 O O . HIS A 1 115 ? 1.558 23.584 8.003 1.00 12.73 112 HIS A O 1
ATOM 824 N N . PRO A 1 116 ? 0.644 24.327 6.068 1.00 13.71 113 PRO A N 1
ATOM 825 C CA . PRO A 1 116 ? 0.026 23.018 5.821 1.00 15.15 113 PRO A CA 1
ATOM 826 C C . PRO A 1 116 ? 1.020 21.876 5.621 1.00 13.27 113 PRO A C 1
ATOM 827 O O . PRO A 1 116 ? 0.600 20.713 5.661 1.00 15.26 113 PRO A O 1
ATOM 831 N N . LYS A 1 117 ? 2.306 22.172 5.429 1.00 12.91 114 LYS A N 1
ATOM 832 C CA . LYS A 1 117 ? 3.304 21.106 5.340 1.00 12.51 114 LYS A CA 1
ATOM 833 C C . LYS A 1 117 ? 4.022 20.850 6.677 1.00 14.11 114 LYS A C 1
ATOM 834 O O . LYS A 1 117 ? 4.926 20.022 6.761 1.00 12.65 114 LYS A O 1
ATOM 840 N N . PHE A 1 118 ? 3.600 21.561 7.718 1.00 11.97 115 PHE A N 1
ATOM 841 C CA . PHE A 1 118 ? 4.270 21.559 9.019 1.00 11.61 115 PHE A CA 1
ATOM 842 C C . PHE A 1 118 ? 3.323 20.863 10.006 1.00 11.64 115 PHE A C 1
ATOM 843 O O . PHE A 1 118 ? 2.232 21.376 10.298 1.00 12.69 115 PHE A O 1
ATOM 851 N N . PHE A 1 119 ? 3.708 19.666 10.457 1.00 11.53 116 PHE A N 1
ATOM 852 C CA . PHE A 1 119 ? 2.847 18.828 11.313 1.00 11.73 116 PHE A CA 1
ATOM 853 C C . PHE A 1 119 ? 3.398 18.815 12.722 1.00 12.78 116 PHE A C 1
ATOM 854 O O . PHE A 1 119 ? 4.609 18.860 12.902 1.00 14.63 116 PHE A O 1
ATOM 862 N N . HIS A 1 120 ? 2.522 18.762 13.728 1.00 11.71 117 HIS A N 1
ATOM 863 C CA . HIS A 1 120 ? 2.993 18.862 15.112 1.00 11.57 117 HIS A CA 1
ATOM 864 C C . HIS A 1 120 ? 2.668 17.600 15.883 1.00 11.95 117 HIS A C 1
ATOM 865 O O . HIS A 1 120 ? 1.526 17.162 15.900 1.00 12.61 117 HIS A O 1
ATOM 872 N N . VAL A 1 121 ? 3.685 17.012 16.505 1.00 11.93 118 VAL A N 1
ATOM 873 C CA . VAL A 1 121 ? 3.512 15.781 17.264 1.00 12.43 118 VAL A CA 1
ATOM 874 C C . VAL A 1 121 ? 3.266 16.105 18.746 1.00 13.20 118 VAL A C 1
ATOM 875 O O . VAL A 1 121 ? 2.518 15.409 19.418 1.00 16.99 118 VAL A O 1
ATOM 879 N N . ARG A 1 122 ? 3.899 17.156 19.250 1.00 14.06 119 ARG A N 1
ATOM 880 C CA . ARG A 1 122 ? 3.681 17.548 20.640 1.00 13.75 119 ARG A CA 1
ATOM 881 C C . ARG A 1 122 ? 2.481 18.476 20.737 1.00 17.49 119 ARG A C 1
ATOM 882 O O . ARG A 1 122 ? 2.179 19.222 19.796 1.00 14.10 119 ARG A O 1
ATOM 890 N N . ALA A 1 123 ? 1.806 18.445 21.882 1.00 14.90 120 ALA A N 1
ATOM 891 C CA . ALA A 1 123 ? 0.754 19.418 22.155 1.00 15.09 120 ALA A CA 1
ATOM 892 C C . ALA A 1 123 ? 1.368 20.815 22.149 1.00 11.99 120 ALA A C 1
ATOM 893 O O . ALA A 1 123 ? 2.569 20.987 22.423 1.00 13.33 120 ALA A O 1
ATOM 895 N N . GLY A 1 124 ? 0.561 21.821 21.836 1.00 14.24 121 GLY A N 1
ATOM 896 C CA . GLY A 1 124 ? 1.080 23.176 21.779 1.00 13.79 121 GLY A CA 1
ATOM 897 C C . GLY A 1 124 ? 1.263 23.829 23.143 1.00 17.23 121 GLY A C 1
ATOM 898 O O . GLY A 1 124 ? 0.656 23.400 24.129 1.00 15.69 121 GLY A O 1
ATOM 899 N N . ASP A 1 125 ? 2.113 24.856 23.187 1.00 16.40 122 ASP A N 1
ATOM 900 C CA . ASP A 1 125 ? 2.297 25.673 24.381 1.00 13.75 122 ASP A CA 1
ATOM 901 C C . ASP A 1 125 ? 0.964 26.191 24.903 1.00 12.10 122 ASP A C 1
ATOM 902 O O . ASP A 1 125 ? 0.782 26.307 26.113 1.00 14.04 122 ASP A O 1
ATOM 907 N N . LYS A 1 126 ? 0.022 26.484 24.006 1.00 14.32 123 LYS A N 1
ATOM 908 C CA . LYS A 1 126 ? -1.243 27.069 24.457 1.00 14.18 123 LYS A CA 1
ATOM 909 C C . LYS A 1 126 ? -2.017 26.105 25.350 1.00 15.18 123 LYS A C 1
ATOM 910 O O . LYS A 1 126 ? -2.510 26.472 26.427 1.00 14.09 123 LYS A O 1
ATOM 916 N N . GLN A 1 127 ? -2.111 24.857 24.913 1.00 14.21 124 GLN A N 1
ATOM 917 C CA . GLN A 1 127 ? -2.820 23.865 25.703 1.00 13.28 124 GLN A CA 1
ATOM 918 C C . GLN A 1 127 ? -2.062 23.560 26.981 1.00 13.12 124 GLN A C 1
ATOM 919 O O . GLN A 1 127 ? -2.673 23.365 28.033 1.00 16.30 124 GLN A O 1
ATOM 925 N N . GLU A 1 128 ? -0.737 23.514 26.907 1.00 12.66 125 GLU A N 1
ATOM 926 C CA . GLU A 1 128 ? 0.055 23.318 28.123 1.00 12.67 125 GLU A CA 1
ATOM 927 C C . GLU A 1 128 ? -0.153 24.443 29.141 1.00 12.70 125 GLU A C 1
ATOM 928 O O . GLU A 1 128 ? -0.284 24.192 30.344 1.00 14.25 125 GLU A O 1
ATOM 934 N N . ILE A 1 129 ? -0.160 25.680 28.660 1.00 12.44 126 ILE A N 1
ATOM 935 C CA . ILE A 1 129 ? -0.378 26.840 29.529 1.00 12.52 126 ILE A CA 1
ATOM 936 C C . ILE A 1 129 ? -1.792 26.868 30.122 1.00 13.02 126 ILE A C 1
ATOM 937 O O . ILE A 1 129 ? -1.974 27.221 31.300 1.00 14.86 126 ILE A O 1
ATOM 942 N N . GLU A 1 130 ? -2.793 26.493 29.325 1.00 13.30 127 GLU A N 1
ATOM 943 C CA . GLU A 1 130 ? -4.159 26.414 29.844 1.00 13.96 127 GLU A CA 1
ATOM 944 C C . GLU A 1 130 ? -4.241 25.381 30.964 1.00 17.67 127 GLU A C 1
ATOM 945 O O . GLU A 1 130 ? -4.885 25.611 31.991 1.00 15.18 127 GLU A O 1
ATOM 951 N N . GLU A 1 131 ? -3.575 24.250 30.760 1.00 15.10 128 GLU A N 1
ATOM 952 C CA . GLU A 1 131 ? -3.489 23.201 31.773 1.00 16.99 128 GLU A CA 1
ATOM 953 C C . GLU A 1 131 ? -2.780 23.676 33.048 1.00 17.06 128 GLU A C 1
ATOM 954 O O . GLU A 1 131 ? -3.216 23.363 34.156 1.00 16.16 128 GLU A O 1
ATOM 960 N N . ILE A 1 132 ? -1.687 24.418 32.890 1.00 15.35 129 ILE A N 1
ATOM 961 C CA . ILE A 1 132 ? -0.962 24.954 34.051 1.00 15.05 129 ILE A CA 1
ATOM 962 C C . ILE A 1 132 ? -1.856 25.887 34.849 1.00 16.31 129 ILE A C 1
ATOM 963 O O . ILE A 1 132 ? -1.901 25.822 36.084 1.00 15.01 129 ILE A O 1
ATOM 968 N N . VAL A 1 133 ? -2.587 26.752 34.152 1.00 14.79 130 VAL A N 1
ATOM 969 C CA . VAL A 1 133 ? -3.420 27.710 34.862 1.00 15.38 130 VAL A CA 1
ATOM 970 C C . VAL A 1 133 ? -4.584 27.014 35.578 1.00 17.18 130 VAL A C 1
ATOM 971 O O . VAL A 1 133 ? -4.954 27.398 36.693 1.00 20.17 130 VAL A O 1
ATOM 975 N N . SER A 1 134 ? -5.135 25.974 34.959 1.00 17.04 131 SER A N 1
ATOM 976 C CA . SER A 1 134 ? -6.147 25.144 35.618 1.00 17.69 131 SER A CA 1
ATOM 977 C C . SER A 1 134 ? -5.574 24.479 36.881 1.00 16.88 131 SER A C 1
ATOM 978 O O . SER A 1 134 ? -6.212 24.446 37.945 1.00 18.35 131 SER A O 1
ATOM 981 N N . HIS A 1 135 ? -4.364 23.949 36.754 1.00 16.86 132 HIS A N 1
ATOM 982 C CA . HIS A 1 135 ? -3.700 23.255 37.852 1.00 16.99 132 HIS A CA 1
ATOM 983 C C . HIS A 1 135 ? -3.440 24.227 38.996 1.00 18.21 132 HIS A C 1
ATOM 984 O O . HIS A 1 135 ? -3.659 23.899 40.163 1.00 17.64 132 HIS A O 1
ATOM 991 N N . ALA A 1 136 ? -2.984 25.432 38.662 1.00 15.84 133 ALA A N 1
ATOM 992 C CA . ALA A 1 136 ? -2.701 26.444 39.678 1.00 19.59 133 ALA A CA 1
ATOM 993 C C . ALA A 1 136 ? -3.951 26.747 40.490 1.00 19.96 133 ALA A C 1
ATOM 994 O O . ALA A 1 136 ? -3.895 26.885 41.714 1.00 18.74 133 ALA A O 1
ATOM 996 N N . GLN A 1 137 ? -5.094 26.834 39.821 1.00 16.64 134 GLN A N 1
ATOM 997 C CA . GLN A 1 137 ? -6.335 27.032 40.553 1.00 23.84 134 GLN A CA 1
ATOM 998 C C . GLN A 1 137 ? -6.687 25.888 41.497 1.00 19.93 134 GLN A C 1
ATOM 999 O O . GLN A 1 137 ? -7.239 26.116 42.565 1.00 22.46 134 GLN A O 1
ATOM 1013 N N . LEU A 1 139 ? -4.580 24.199 43.041 1.00 18.66 136 LEU A N 1
ATOM 1014 C CA . LEU A 1 139 ? -3.666 24.325 44.178 1.00 18.79 136 LEU A CA 1
ATOM 1015 C C . LEU A 1 139 ? -4.103 25.468 45.084 1.00 23.26 136 LEU A C 1
ATOM 1016 O O . LEU A 1 139 ? -3.433 25.792 46.067 1.00 21.35 136 LEU A O 1
ATOM 1021 N N . GLY A 1 140 ? -5.222 26.097 44.735 1.00 20.94 137 GLY A N 1
ATOM 1022 C CA . GLY A 1 140 ? -5.780 27.158 45.560 1.00 21.66 137 GLY A CA 1
ATOM 1023 C C . GLY A 1 140 ? -5.175 28.519 45.285 1.00 23.52 137 GLY A C 1
ATOM 1024 O O . GLY A 1 140 ? -5.312 29.441 46.086 1.00 25.33 137 GLY A O 1
ATOM 1033 N N . SER A 1 142 ? -4.571 32.209 43.719 1.00 24.96 139 SER A N 1
ATOM 1034 C CA . SER A 1 142 ? -5.304 33.351 43.194 1.00 26.51 139 SER A CA 1
ATOM 1035 C C . SER A 1 142 ? -4.343 34.397 42.621 1.00 25.03 139 SER A C 1
ATOM 1036 O O . SER A 1 142 ? -4.775 35.375 42.018 1.00 27.39 139 SER A O 1
ATOM 1039 N N . LYS A 1 143 ? -3.041 34.200 42.816 1.00 20.65 140 LYS A N 1
ATOM 1040 C CA . LYS A 1 143 ? -2.053 35.102 42.236 1.00 19.41 140 LYS A CA 1
ATOM 1041 C C . LYS A 1 143 ? -0.868 34.352 41.635 1.00 16.41 140 LYS A C 1
ATOM 1042 O O . LYS A 1 143 ? -0.176 33.596 42.327 1.00 21.25 140 LYS A O 1
ATOM 1048 N N . LEU A 1 144 ? -0.646 34.575 40.342 1.00 14.84 141 LEU A N 1
ATOM 1049 C CA . LEU A 1 144 ? 0.402 33.894 39.583 1.00 14.46 141 LEU A CA 1
ATOM 1050 C C . LEU A 1 144 ? 1.368 34.903 38.993 1.00 17.83 141 LEU A C 1
ATOM 1051 O O . LEU A 1 144 ? 0.948 35.960 38.528 1.00 19.41 141 LEU A O 1
ATOM 1056 N N . ALA A 1 145 ? 2.658 34.584 39.011 1.00 14.31 142 ALA A N 1
ATOM 1057 C CA . ALA A 1 145 ? 3.644 35.384 38.296 1.00 14.33 142 ALA A CA 1
ATOM 1058 C C . ALA A 1 145 ? 4.185 34.549 37.140 1.00 19.44 142 ALA A C 1
ATOM 1059 O O . ALA A 1 145 ? 4.228 33.324 37.226 1.00 13.96 142 ALA A O 1
ATOM 1061 N N . THR A 1 146 ? 4.593 35.205 36.060 1.00 13.93 143 THR A N 1
ATOM 1062 C CA . THR A 1 146 ? 5.253 34.509 34.952 1.00 15.04 143 THR A CA 1
ATOM 1063 C C . THR A 1 146 ? 6.595 35.177 34.696 1.00 23.02 143 THR A C 1
ATOM 1064 O O . THR A 1 146 ? 6.665 36.401 34.598 1.00 20.13 143 THR A O 1
ATOM 1068 N N . LEU A 1 147 ? 7.653 34.375 34.618 1.00 14.01 144 LEU A N 1
ATOM 1069 C CA . LEU A 1 147 ? 8.974 34.863 34.213 1.00 14.44 144 LEU A CA 1
ATOM 1070 C C . LEU A 1 147 ? 9.193 34.413 32.781 1.00 17.49 144 LEU A C 1
ATOM 1071 O O . LEU A 1 147 ? 9.146 33.216 32.513 1.00 13.77 144 LEU A O 1
ATOM 1076 N N . TYR A 1 148 ? 9.407 35.339 31.842 1.00 14.38 145 TYR A N 1
ATOM 1077 C CA . TYR A 1 148 ? 9.556 34.902 30.447 1.00 14.12 145 TYR A CA 1
ATOM 1078 C C . TYR A 1 148 ? 10.696 35.611 29.729 1.00 14.90 145 TYR A C 1
ATOM 1079 O O . TYR A 1 148 ? 11.014 36.753 30.032 1.00 15.37 145 TYR A O 1
ATOM 1088 N N . GLN A 1 149 ? 11.331 34.919 28.792 1.00 15.59 146 GLN A N 1
ATOM 1089 C CA . GLN A 1 149 ? 12.458 35.535 28.095 1.00 16.76 146 GLN A CA 1
ATOM 1090 C C . GLN A 1 149 ? 11.935 36.471 27.018 1.00 19.17 146 GLN A C 1
ATOM 1091 O O . GLN A 1 149 ? 10.938 36.172 26.356 1.00 15.69 146 GLN A O 1
ATOM 1097 N N . ASP A 1 150 ? 12.629 37.595 26.851 1.00 21.91 147 ASP A N 1
ATOM 1098 C CA . ASP A 1 150 ? 12.286 38.610 25.863 1.00 27.09 147 ASP A CA 1
ATOM 1099 C C . ASP A 1 150 ? 12.658 38.130 24.463 1.00 24.53 147 ASP A C 1
ATOM 1100 O O . ASP A 1 150 ? 13.698 38.502 23.908 1.00 25.46 147 ASP A O 1
ATOM 1105 N N . LEU A 1 151 ? 11.788 37.294 23.913 1.00 18.11 148 LEU A N 1
ATOM 1106 C CA . LEU A 1 151 ? 11.963 36.664 22.615 1.00 26.78 148 LEU A CA 1
ATOM 1107 C C . LEU A 1 151 ? 10.552 36.631 22.040 1.00 25.83 148 LEU A C 1
ATOM 1108 O O . LEU A 1 151 ? 9.591 36.614 22.808 1.00 22.48 148 LEU A O 1
ATOM 1113 N N . PRO A 1 152 ? 10.407 36.624 20.701 1.00 24.83 149 PRO A N 1
ATOM 1114 C CA . PRO A 1 152 ? 9.049 36.560 20.138 1.00 25.49 149 PRO A CA 1
ATOM 1115 C C . PRO A 1 152 ? 8.188 35.401 20.662 1.00 25.12 149 PRO A C 1
ATOM 1116 O O . PRO A 1 152 ? 7.012 35.627 20.960 1.00 23.50 149 PRO A O 1
ATOM 1120 N N . THR A 1 153 ? 8.748 34.196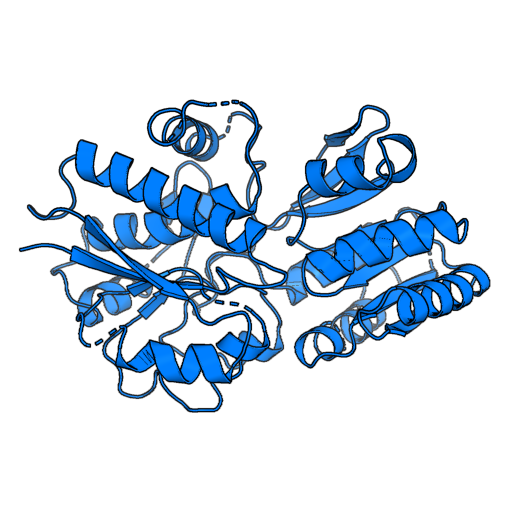 20.769 1.00 21.88 150 THR A N 1
ATOM 1121 C CA . THR A 1 153 ? 7.989 33.052 21.282 1.00 24.32 150 THR A CA 1
ATOM 1122 C C . THR A 1 153 ? 7.706 33.147 22.787 1.00 27.96 150 THR A C 1
ATOM 1123 O O . THR A 1 153 ? 6.753 32.538 23.292 1.00 22.88 150 THR A O 1
ATOM 1127 N N . GLY A 1 154 ? 8.547 33.894 23.497 1.00 28.01 151 GLY A N 1
ATOM 1128 C CA . GLY A 1 154 ? 8.314 34.170 24.906 1.00 24.86 151 GLY A CA 1
ATOM 1129 C C . GLY A 1 154 ? 7.156 35.131 25.069 1.00 22.86 151 GLY A C 1
ATOM 1130 O O . GLY A 1 154 ? 6.284 34.929 25.916 1.00 21.60 151 GLY A O 1
ATOM 1131 N N . THR A 1 155 ? 7.156 36.190 24.261 1.00 20.53 152 THR A N 1
ATOM 1132 C CA . THR A 1 155 ? 6.051 37.145 24.244 1.00 24.57 152 THR A CA 1
ATOM 1133 C C . THR A 1 155 ? 4.748 36.446 23.840 1.00 23.52 152 THR A C 1
ATOM 1134 O O . THR A 1 155 ? 3.671 36.753 24.366 1.00 20.13 152 THR A O 1
ATOM 1138 N N . SER A 1 156 ? 4.853 35.504 22.906 1.00 23.45 153 SER A N 1
ATOM 1139 C CA . SER A 1 156 ? 3.698 34.717 22.480 1.00 24.81 153 SER A CA 1
ATOM 1140 C C . SER A 1 156 ? 3.170 33.913 23.656 1.00 18.27 153 SER A C 1
ATOM 1141 O O . SER A 1 156 ? 1.964 33.866 23.886 1.00 18.93 153 SER A O 1
ATOM 1144 N N . GLY A 1 157 ? 4.080 33.278 24.392 1.00 17.12 154 GLY A N 1
ATOM 1145 C CA . GLY A 1 157 ? 3.705 32.551 25.594 1.00 15.89 154 GLY A CA 1
ATOM 1146 C C . GLY A 1 157 ? 3.034 33.459 26.612 1.00 16.26 154 GLY A C 1
ATOM 1147 O O . GLY A 1 157 ? 2.014 33.104 27.196 1.00 17.57 154 GLY A O 1
ATOM 1156 N N . ALA A 1 159 ? 1.398 36.244 26.156 1.00 14.33 156 ALA A N 1
ATOM 1157 C CA . ALA A 1 159 ? 0.057 36.615 25.704 1.00 17.71 156 ALA A CA 1
ATOM 1158 C C . ALA A 1 159 ? -0.916 35.463 25.922 1.00 18.19 156 ALA A C 1
ATOM 1159 O O . ALA A 1 159 ? -2.078 35.683 26.263 1.00 21.47 156 ALA A O 1
ATOM 1161 N N . VAL A 1 160 ? -0.444 34.236 25.712 1.00 14.74 157 VAL A N 1
ATOM 1162 C CA . VAL A 1 160 ? -1.286 33.065 25.930 1.00 15.57 157 VAL A CA 1
ATOM 1163 C C . VAL A 1 160 ? -1.654 32.927 27.406 1.00 14.22 157 VAL A C 1
ATOM 1164 O O . VAL A 1 160 ? -2.809 32.638 27.736 1.00 16.74 157 VAL A O 1
ATOM 1168 N N . VAL A 1 161 ? -0.683 33.144 28.293 1.00 13.07 158 VAL A N 1
ATOM 1169 C CA . VAL 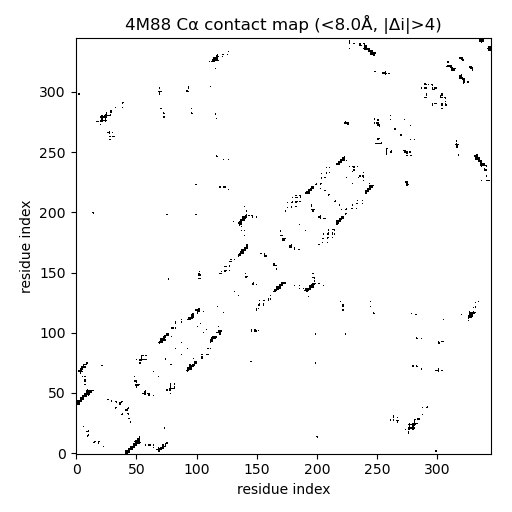A 1 161 ? -0.955 33.106 29.729 1.00 13.17 158 VAL A CA 1
ATOM 1170 C C . VAL A 1 161 ? -2.010 34.142 30.091 1.00 18.12 158 VAL A C 1
ATOM 1171 O O . VAL A 1 161 ? -2.946 33.846 30.826 1.00 13.97 158 VAL A O 1
ATOM 1175 N N . GLN A 1 162 ? -1.876 35.357 29.562 1.00 14.03 159 GLN A N 1
ATOM 1176 C CA . GLN A 1 162 ? -2.837 36.414 29.895 1.00 14.69 159 GLN A CA 1
ATOM 1177 C C . GLN A 1 162 ? -4.251 36.019 29.476 1.00 20.12 159 GLN A C 1
ATOM 1178 O O . GLN A 1 162 ? -5.215 36.253 30.213 1.00 15.57 159 GLN A O 1
ATOM 1184 N N . GLU A 1 163 ? -4.381 35.415 28.298 1.00 15.00 160 GLU A N 1
ATOM 1185 C CA . GLU A 1 163 ? -5.701 35.017 27.808 1.00 22.09 160 GLU A CA 1
ATOM 1186 C C . GLU A 1 163 ? -6.251 33.837 28.624 1.00 21.84 160 GLU A C 1
ATOM 1187 O O . GLU A 1 163 ? -7.450 33.773 28.915 1.00 20.64 160 GLU A O 1
ATOM 1193 N N . ALA A 1 164 ? -5.365 32.919 29.004 1.00 17.40 161 ALA A N 1
ATOM 1194 C CA . ALA A 1 164 ? -5.760 31.750 29.786 1.00 19.73 161 ALA A CA 1
ATOM 1195 C C . ALA A 1 164 ? -6.274 32.160 31.156 1.00 18.46 161 ALA A C 1
ATOM 1196 O O . ALA A 1 164 ? -7.281 31.632 31.634 1.00 23.17 161 ALA A O 1
ATOM 1198 N N . VAL A 1 165 ? -5.577 33.096 31.790 1.00 14.96 162 VAL A N 1
ATOM 1199 C CA . VAL A 1 165 ? -5.944 33.546 33.133 1.00 18.94 162 VAL A CA 1
ATOM 1200 C C . VAL A 1 165 ? -7.271 34.301 33.124 1.00 23.57 162 VAL A C 1
ATOM 1201 O O . VAL A 1 165 ? -8.069 34.218 34.068 1.00 24.88 162 VAL A O 1
ATOM 1205 N N . LYS A 1 166 ? -7.540 35.027 32.051 1.00 24.34 163 LYS A N 1
ATOM 1206 C CA . LYS A 1 166 ? -8.763 35.815 32.048 1.00 32.65 163 LYS A CA 1
ATOM 1207 C C . LYS A 1 166 ? -9.994 34.970 31.682 1.00 34.31 163 LYS A C 1
ATOM 1208 O O . LYS A 1 166 ? -11.134 35.410 31.855 1.00 40.68 163 LYS A O 1
ATOM 1214 N N . THR A 1 167 ? -9.755 33.737 31.231 1.00 26.88 164 THR A N 1
ATOM 1215 C CA . THR A 1 167 ? -10.835 32.801 30.936 1.00 29.74 164 THR A CA 1
ATOM 1216 C C . THR A 1 167 ? -10.769 31.461 31.691 1.00 32.81 164 THR A C 1
ATOM 1217 O O . THR A 1 167 ? -11.314 30.473 31.209 1.00 36.83 164 THR A O 1
ATOM 1221 N N . VAL A 1 168 ? -10.113 31.391 32.848 1.00 29.28 165 VAL A N 1
ATOM 1222 C CA . VAL A 1 168 ? -10.182 30.136 33.605 1.00 29.50 165 VAL A CA 1
ATOM 1223 C C . VAL A 1 168 ? -11.464 30.047 34.404 1.00 28.05 165 VAL A C 1
ATOM 1224 O O . VAL A 1 168 ? -11.839 31.007 35.083 1.00 30.04 165 VAL A O 1
ATOM 1228 N N . PRO A 1 169 ? -12.142 28.892 34.322 1.00 36.22 166 PRO A N 1
ATOM 1229 C CA . PRO A 1 169 ? -13.504 28.737 34.837 1.00 39.30 166 PRO A CA 1
ATOM 1230 C C . PRO A 1 169 ? -13.622 28.719 36.345 1.00 41.51 166 PRO A C 1
ATOM 1231 O O . PRO A 1 169 ? -14.744 28.685 36.827 1.00 48.93 166 PRO A O 1
ATOM 1235 N N . GLY A 1 170 ? -12.518 28.723 37.079 1.00 34.41 167 GLY A N 1
ATOM 1236 C CA . GLY A 1 170 ? -12.620 28.672 38.525 1.00 36.96 167 GLY A CA 1
ATOM 1237 C C . GLY A 1 170 ? -12.793 30.052 39.123 1.00 44.00 167 GLY A C 1
ATOM 1238 O O . GLY A 1 170 ? -13.228 30.190 40.264 1.00 45.99 167 GLY A O 1
ATOM 1239 N N . GLY A 1 171 ? -12.454 31.078 38.349 1.00 44.85 168 GLY A N 1
ATOM 1240 C CA . GLY A 1 171 ? -12.605 32.445 38.810 1.00 45.45 168 GLY A CA 1
ATOM 1241 C C . GLY A 1 171 ? -11.372 33.281 38.544 1.00 43.05 168 GLY A C 1
ATOM 1242 O O . GLY A 1 171 ? -10.482 32.869 37.801 1.00 41.13 168 GLY A O 1
ATOM 1243 N N . LYS A 1 172 ? -11.314 34.449 39.177 1.00 44.36 169 LYS A N 1
ATOM 1244 C CA . LYS A 1 172 ? -10.264 35.429 38.920 1.00 41.67 169 LYS A CA 1
ATOM 1245 C C . LYS A 1 172 ? -8.910 35.067 39.527 1.00 37.03 169 LYS A C 1
ATOM 1246 O O . LYS A 1 172 ? -8.803 34.786 40.720 1.00 41.02 169 LYS A O 1
ATOM 1252 N N . ILE A 1 173 ? -7.884 35.075 38.686 1.00 23.87 170 ILE A N 1
ATOM 1253 C CA . ILE A 1 173 ? -6.505 34.975 39.144 1.00 23.01 170 ILE A CA 1
ATOM 1254 C C . ILE A 1 173 ? -5.807 36.265 38.769 1.00 28.00 170 ILE A C 1
ATOM 1255 O O . ILE A 1 173 ? -5.928 36.730 37.630 1.00 29.14 170 ILE A O 1
ATOM 1260 N N . GLU A 1 174 ? -5.080 36.853 39.715 1.00 20.81 171 GLU A N 1
ATOM 1261 C CA . GLU A 1 174 ? -4.271 38.017 39.393 1.00 18.94 171 GLU A CA 1
ATOM 1262 C C . GLU A 1 174 ? -2.979 37.534 38.773 1.00 23.77 171 GLU A C 1
ATOM 1263 O O . GLU A 1 174 ? -2.332 36.627 39.303 1.00 21.71 171 GLU A O 1
ATOM 1269 N N . LEU A 1 175 ? -2.602 38.126 37.647 1.00 13.63 172 LEU A N 1
ATOM 1270 C CA . LEU A 1 175 ? -1.404 37.685 36.944 1.00 12.51 172 LEU A CA 1
ATOM 1271 C C . LEU A 1 175 ? -0.379 38.806 36.803 1.00 16.52 172 LEU A C 1
ATOM 1272 O O . LEU A 1 175 ? -0.724 39.908 36.391 1.00 17.62 172 LEU A O 1
ATOM 1277 N N . ASN A 1 176 ? 0.878 38.531 37.143 1.00 13.47 173 ASN A N 1
ATOM 1278 C CA . ASN A 1 176 ? 1.953 39.474 36.85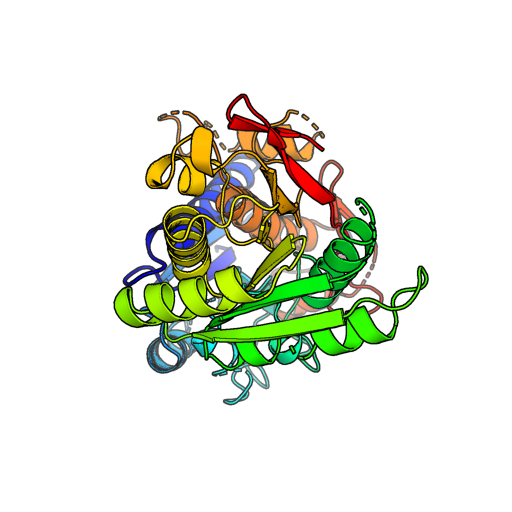5 1.00 16.18 173 ASN A CA 1
ATOM 1279 C C . ASN A 1 176 ? 2.971 38.817 35.946 1.00 17.82 173 ASN A C 1
ATOM 1280 O O . ASN A 1 176 ? 3.323 37.664 36.153 1.00 22.53 173 ASN A O 1
ATOM 1285 N N . GLY A 1 177 ? 3.440 39.536 34.935 1.00 12.74 174 GLY A N 1
ATOM 1286 C CA . GLY A 1 177 ? 4.401 38.943 34.015 1.00 15.60 174 GLY A CA 1
ATOM 1287 C C . GLY A 1 177 ? 5.672 39.754 33.993 1.00 16.73 174 GLY A C 1
ATOM 1288 O O . GLY A 1 177 ? 5.634 40.971 33.784 1.00 14.99 174 GLY A O 1
ATOM 1289 N N . VAL A 1 178 ? 6.792 39.083 34.212 1.00 13.97 175 VAL A N 1
ATOM 1290 C CA . VAL A 1 178 ? 8.085 39.753 34.300 1.00 12.85 175 VAL A CA 1
ATOM 1291 C C . VAL A 1 178 ? 8.985 39.287 33.169 1.00 19.15 175 VAL A C 1
ATOM 1292 O O . VAL A 1 178 ? 9.298 38.107 33.063 1.00 14.91 175 VAL A O 1
ATOM 1296 N N . LYS A 1 179 ? 9.383 40.217 32.308 1.00 13.83 176 LYS A N 1
ATOM 1297 C CA . LYS A 1 179 ? 10.213 39.884 31.159 1.00 17.51 176 LYS A CA 1
ATOM 1298 C C . LYS A 1 179 ? 11.676 39.946 31.578 1.00 21.55 176 LYS A C 1
ATOM 1299 O O . LYS A 1 179 ? 12.046 40.744 32.443 1.00 24.50 176 LYS A O 1
ATOM 1305 N N . SER A 1 180 ? 12.517 39.122 30.963 1.00 13.24 177 SER A N 1
ATOM 1306 C CA . SER A 1 180 ? 13.946 39.138 31.285 1.00 19.44 177 SER A CA 1
ATOM 1307 C C . SER A 1 180 ? 14.806 38.793 30.078 1.00 22.48 177 SER A C 1
ATOM 1308 O O . SER A 1 180 ? 14.408 37.992 29.227 1.00 17.09 177 SER A O 1
ATOM 1311 N N . GLY A 1 181 ? 15.987 39.400 30.015 1.00 20.79 178 GLY A N 1
ATOM 1312 C CA . GLY A 1 181 ? 17.005 38.970 29.079 1.00 19.20 178 GLY A CA 1
ATOM 1313 C C . GLY A 1 181 ? 17.564 37.649 29.565 1.00 19.33 178 GLY A C 1
ATOM 1314 O O . GLY A 1 181 ? 17.340 37.259 30.704 1.00 19.03 178 GLY A O 1
ATOM 1315 N N . PRO A 1 182 ? 18.310 36.951 28.705 1.00 22.91 179 PRO A N 1
ATOM 1316 C CA . PRO A 1 182 ? 18.708 35.595 29.087 1.00 23.61 179 PRO A CA 1
ATOM 1317 C C . PRO A 1 182 ? 19.944 35.548 29.993 1.00 26.82 179 PRO A C 1
ATOM 1318 O O . PRO A 1 182 ? 20.225 34.496 30.568 1.00 33.77 179 PRO A O 1
ATOM 1322 N N . ASP A 1 183 ? 20.655 36.663 30.129 1.00 21.76 180 ASP A N 1
ATOM 1323 C CA . ASP A 1 183 ? 21.887 36.697 30.929 1.00 25.68 180 ASP A CA 1
ATOM 1324 C C . ASP A 1 183 ? 21.659 36.575 32.446 1.00 25.34 180 ASP A C 1
ATOM 1325 O O . ASP A 1 183 ? 20.570 36.873 32.952 1.00 21.22 180 ASP A O 1
ATOM 1330 N N . ALA A 1 184 ? 22.693 36.140 33.167 1.00 20.86 181 ALA A N 1
ATOM 1331 C CA . ALA A 1 184 ? 22.578 35.886 34.604 1.00 21.05 181 ALA A CA 1
ATOM 1332 C C . ALA A 1 184 ? 22.182 37.138 35.390 1.00 19.03 181 ALA A C 1
ATOM 1333 O O . ALA A 1 184 ? 21.363 37.069 36.317 1.00 20.78 181 ALA A O 1
ATOM 1335 N N . ALA A 1 185 ? 22.765 38.275 35.020 1.00 19.55 182 ALA A N 1
ATOM 1336 C CA . ALA A 1 185 ? 22.474 39.542 35.697 1.00 21.08 182 ALA A CA 1
ATOM 1337 C C . ALA A 1 185 ? 21.018 39.960 35.492 1.00 20.93 182 ALA A C 1
ATOM 1338 O O . ALA A 1 185 ? 20.360 40.448 36.418 1.00 18.97 182 ALA A O 1
ATOM 1340 N N . ALA A 1 186 ? 20.516 39.800 34.271 1.00 18.79 183 ALA A N 1
ATOM 1341 C CA . ALA A 1 186 ? 19.117 40.143 34.000 1.00 16.97 183 ALA A CA 1
ATOM 1342 C C . ALA A 1 186 ? 18.167 39.247 34.787 1.00 18.91 183 ALA A C 1
ATOM 1343 O O . ALA A 1 186 ? 17.152 39.707 35.330 1.00 17.35 183 ALA A O 1
ATOM 1345 N N . LEU A 1 187 ? 18.481 37.955 34.830 1.00 16.54 184 LEU A N 1
ATOM 1346 C CA . LEU A 1 187 ? 17.643 37.005 35.542 1.00 15.23 184 LEU A CA 1
ATOM 1347 C C . LEU A 1 187 ? 17.617 37.235 37.053 1.00 16.48 184 LEU A C 1
ATOM 1348 O O . LEU A 1 187 ? 16.578 37.039 37.686 1.00 14.62 184 LEU A O 1
ATOM 1353 N N . ALA A 1 188 ? 18.747 37.639 37.631 1.00 17.46 185 ALA A N 1
ATOM 1354 C CA . ALA A 1 188 ? 18.799 37.894 39.071 1.00 14.78 185 ALA A CA 1
ATOM 1355 C C . ALA A 1 188 ? 17.880 39.061 39.415 1.00 16.65 185 ALA A C 1
ATOM 1356 O O . ALA A 1 188 ? 17.179 39.054 40.438 1.00 17.76 185 ALA A O 1
ATOM 1358 N N . ALA A 1 189 ? 17.888 40.073 38.555 1.00 15.95 186 ALA A N 1
ATOM 1359 C CA . ALA A 1 189 ? 17.043 41.240 38.760 1.00 20.19 186 ALA A CA 1
ATOM 1360 C C . ALA A 1 189 ? 15.570 40.870 38.587 1.00 19.18 186 ALA A C 1
ATOM 1361 O O . ALA A 1 189 ? 14.710 41.318 39.351 1.00 17.25 186 ALA A O 1
ATOM 1363 N N . ALA A 1 190 ? 15.278 40.054 37.577 1.00 12.67 187 ALA A N 1
ATOM 1364 C CA . ALA A 1 190 ? 13.911 39.619 37.340 1.00 13.89 187 ALA A CA 1
ATOM 1365 C C . ALA A 1 190 ? 13.403 38.796 38.515 1.00 16.29 187 ALA A C 1
ATOM 1366 O O . ALA A 1 190 ? 12.232 38.902 38.893 1.00 12.50 187 ALA A O 1
ATOM 1368 N N . ALA A 1 191 ? 14.280 37.966 39.079 1.00 12.95 188 ALA A N 1
ATOM 1369 C CA . ALA A 1 191 ? 13.900 37.102 40.190 1.00 14.43 188 ALA A CA 1
ATOM 1370 C C . ALA A 1 191 ? 13.614 37.916 41.444 1.00 16.48 188 ALA A C 1
ATOM 1371 O O . ALA A 1 191 ? 12.691 37.598 42.197 1.00 18.51 188 ALA A O 1
ATOM 1373 N N . ARG A 1 192 ? 14.409 38.959 41.668 1.00 16.20 189 ARG A N 1
ATOM 1374 C CA . ARG A 1 192 ? 14.172 39.879 42.784 1.00 22.10 189 ARG A CA 1
ATOM 1375 C C . ARG A 1 192 ? 12.817 40.565 42.654 1.00 16.88 189 ARG A C 1
ATOM 1376 O O . ARG A 1 192 ? 12.116 40.750 43.654 1.00 19.09 189 ARG A O 1
ATOM 1384 N N . GLN A 1 193 ? 12.449 40.953 41.432 1.00 15.01 190 GLN A N 1
ATOM 1385 C CA . GLN A 1 193 ? 11.130 41.549 41.198 1.00 15.85 190 GLN A CA 1
ATOM 1386 C C . GLN A 1 193 ? 10.025 40.552 41.519 1.00 13.24 190 GLN A C 1
ATOM 1387 O O . GLN A 1 193 ? 9.056 40.887 42.198 1.00 18.70 190 GLN A O 1
ATOM 1393 N N . ILE A 1 194 ? 10.177 39.321 41.037 1.00 11.32 191 ILE A N 1
ATOM 1394 C CA . ILE A 1 194 ? 9.167 38.290 41.284 1.00 12.20 191 ILE A CA 1
ATOM 1395 C C . ILE A 1 194 ? 9.042 37.993 42.774 1.00 15.04 191 ILE A C 1
ATOM 1396 O O . ILE A 1 194 ? 7.941 37.815 43.295 1.00 15.36 191 ILE A O 1
ATOM 1401 N N . ALA A 1 195 ? 10.169 37.986 43.471 1.00 14.41 192 ALA A N 1
ATOM 1402 C CA . ALA A 1 195 ? 10.173 37.722 44.906 1.00 14.05 192 ALA A CA 1
ATOM 1403 C C . ALA A 1 195 ? 9.368 38.754 45.685 1.00 19.28 192 ALA A C 1
ATOM 1404 O O . ALA A 1 195 ? 8.881 38.474 46.780 1.00 24.35 192 ALA A O 1
ATOM 1406 N N . ALA A 1 196 ? 9.234 39.948 45.121 1.00 17.37 193 ALA A N 1
ATOM 1407 C CA . ALA A 1 196 ? 8.539 41.035 45.794 1.00 20.17 1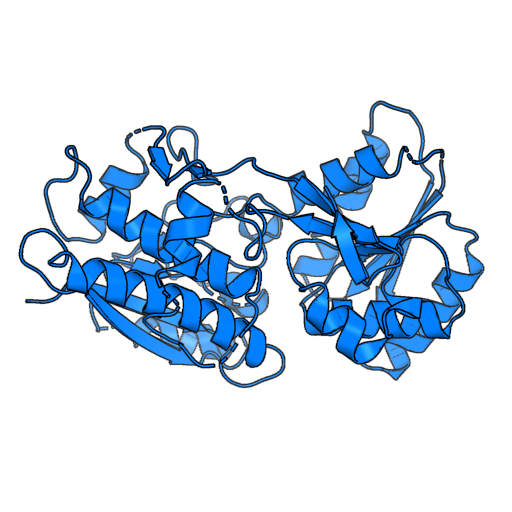93 ALA A CA 1
ATOM 1408 C C . ALA A 1 196 ? 7.021 41.021 45.582 1.00 20.91 193 ALA A C 1
ATOM 1409 O O . ALA A 1 196 ? 6.314 41.827 46.181 1.00 23.51 193 ALA A O 1
ATOM 1411 N N . LEU A 1 197 ? 6.526 40.104 44.754 1.00 18.64 194 LEU A N 1
ATOM 1412 C CA . LEU A 1 197 ? 5.125 40.140 44.309 1.00 21.14 194 LEU A CA 1
ATOM 1413 C C . LEU A 1 197 ? 4.110 39.425 45.200 1.00 24.96 194 LEU A C 1
ATOM 1414 O O . LEU A 1 197 ? 2.914 39.692 45.108 1.00 26.62 194 LEU A O 1
ATOM 1419 N N . GLY A 1 198 ? 4.568 38.507 46.042 1.00 22.15 195 GLY A N 1
ATOM 1420 C CA . GLY A 1 198 ? 3.641 37.732 46.853 1.00 23.62 195 GLY A CA 1
ATOM 1421 C C . GLY A 1 198 ? 2.782 36.800 46.014 1.00 26.20 195 GLY A C 1
ATOM 1422 O O . GLY A 1 198 ? 1.631 36.510 46.360 1.00 30.57 195 GLY A O 1
ATOM 1423 N N . ALA A 1 199 ? 3.342 36.328 44.903 1.00 19.87 196 ALA A N 1
ATOM 1424 C CA . ALA A 1 199 ? 2.651 35.349 44.077 1.00 19.02 196 ALA A CA 1
ATOM 1425 C C . ALA A 1 199 ? 2.716 33.980 44.746 1.00 19.61 196 ALA A C 1
ATOM 1426 O O . ALA A 1 199 ? 3.664 33.684 45.477 1.00 19.62 196 ALA A O 1
ATOM 1428 N N . GLN A 1 200 ? 1.712 33.147 44.487 1.00 16.31 197 GLN A N 1
ATOM 1429 C CA . GLN A 1 200 ? 1.657 31.814 45.074 1.00 12.83 197 GLN A CA 1
ATOM 1430 C C . GLN A 1 200 ? 2.333 30.751 44.210 1.00 13.83 197 GLN A C 1
ATOM 1431 O O . GLN A 1 200 ? 2.623 29.646 44.681 1.00 15.53 197 GLN A O 1
ATOM 1437 N N . GLY A 1 201 ? 2.586 31.089 42.954 1.00 13.38 198 GLY A N 1
ATOM 1438 C CA . GLY A 1 201 ? 3.240 30.175 42.035 1.00 14.93 198 GLY A CA 1
ATOM 1439 C C . GLY A 1 201 ? 3.859 30.984 40.918 1.00 13.19 198 GLY A C 1
ATOM 1440 O O . GLY A 1 201 ? 3.451 32.132 40.686 1.00 14.66 198 GLY A O 1
ATOM 1441 N N . VAL A 1 202 ? 4.855 30.412 40.241 1.00 9.71 199 VAL A N 1
ATOM 1442 C CA . VAL A 1 202 ? 5.549 31.122 39.170 1.00 9.24 199 VAL A CA 1
ATOM 1443 C C . VAL A 1 202 ? 5.732 30.227 37.955 1.00 12.28 199 VAL A C 1
ATOM 1444 O O . VAL A 1 202 ? 6.286 29.127 38.072 1.00 14.90 199 VAL A O 1
ATOM 1448 N N . LEU A 1 203 ? 5.267 30.702 36.798 1.00 9.57 200 LEU A N 1
ATOM 1449 C CA . LEU A 1 203 ? 5.499 30.031 35.522 1.00 8.00 200 LEU A CA 1
ATOM 1450 C C . LEU A 1 203 ? 6.776 30.561 34.900 1.00 11.75 200 LEU A C 1
ATOM 1451 O O . LEU A 1 203 ? 6.978 31.772 34.845 1.00 15.49 200 LEU A O 1
ATOM 1456 N N . VAL A 1 204 ? 7.630 29.671 34.401 1.00 11.10 201 VAL A N 1
ATOM 1457 C CA . VAL A 1 204 ? 8.825 30.108 33.676 1.00 12.51 201 VAL A CA 1
ATOM 1458 C C . VAL A 1 204 ? 8.715 29.696 32.214 1.00 15.66 201 VAL A C 1
ATOM 1459 O O . VAL A 1 204 ? 8.524 28.519 31.917 1.00 12.88 201 VAL A O 1
ATOM 1463 N N . ILE A 1 205 ? 8.813 30.668 31.306 1.00 12.32 202 ILE A N 1
ATOM 1464 C CA . ILE A 1 205 ? 8.602 30.431 29.873 1.00 11.78 202 ILE A CA 1
ATOM 1465 C C . ILE A 1 205 ? 9.804 30.880 29.064 1.00 15.10 202 ILE A C 1
ATOM 1466 O O . ILE A 1 205 ? 10.228 32.028 29.165 1.00 15.54 202 ILE A O 1
ATOM 1471 N N . GLY A 1 206 ? 10.361 29.983 28.259 1.00 12.47 203 GLY A N 1
ATOM 1472 C CA . GLY A 1 206 ? 11.504 30.345 27.444 1.00 15.03 203 GLY A CA 1
ATOM 1473 C C . GLY A 1 206 ? 12.204 29.116 26.915 1.00 16.49 203 GLY A C 1
ATOM 1474 O O . GLY A 1 206 ? 11.761 27.991 27.167 1.00 16.66 203 GLY A O 1
ATOM 1475 N N . PRO A 1 207 ? 13.301 29.321 26.170 1.00 20.25 204 PRO A N 1
ATOM 1476 C CA . PRO A 1 207 ? 14.098 28.198 25.673 1.00 18.45 204 PRO A CA 1
ATOM 1477 C C . PRO A 1 207 ? 14.674 27.446 26.856 1.00 16.96 204 PRO A C 1
ATOM 1478 O O . PRO A 1 207 ? 14.821 28.032 27.934 1.00 17.88 204 PRO A O 1
ATOM 1482 N N . PRO A 1 208 ? 15.003 26.162 26.663 1.00 17.10 205 PRO A N 1
ATOM 1483 C CA . PRO A 1 208 ? 15.522 25.314 27.736 1.00 15.98 205 PRO A CA 1
ATOM 1484 C C . PRO A 1 208 ? 16.598 25.921 28.657 1.00 18.29 205 PRO A C 1
ATOM 1485 O O . PRO A 1 208 ? 16.448 25.787 29.872 1.00 17.78 205 PRO A O 1
ATOM 1489 N N . PRO A 1 209 ? 17.656 26.565 28.114 1.00 19.90 206 PRO A N 1
ATOM 1490 C CA . PRO A 1 209 ? 18.640 27.076 29.083 1.00 16.57 206 PRO A CA 1
ATOM 1491 C C . PRO A 1 209 ? 18.084 28.221 29.947 1.00 16.48 206 PRO A C 1
ATOM 1492 O O . PRO A 1 209 ? 18.531 28.396 31.083 1.00 18.05 206 PRO A O 1
ATOM 1496 N N . PHE A 1 210 ? 17.124 28.973 29.414 1.00 15.33 207 PHE A N 1
ATOM 1497 C CA . PHE A 1 210 ? 16.474 30.038 30.170 1.00 15.16 207 PHE A CA 1
ATOM 1498 C C . PHE A 1 210 ? 15.612 29.464 31.291 1.00 14.44 207 PHE A C 1
ATOM 1499 O O . PHE A 1 210 ? 15.523 30.036 32.370 1.00 14.21 207 PHE A O 1
ATOM 1507 N N . ILE A 1 211 ? 14.961 28.339 31.037 1.00 13.41 208 ILE A N 1
ATOM 1508 C CA . ILE A 1 211 ? 14.146 27.721 32.078 1.00 9.81 208 ILE A CA 1
ATOM 1509 C C . ILE A 1 211 ? 15.028 27.290 33.250 1.00 13.14 208 ILE A C 1
ATOM 1510 O O . ILE A 1 211 ? 14.728 27.585 34.410 1.00 16.05 208 ILE A O 1
ATOM 1515 N N . VAL A 1 212 ? 16.125 26.611 32.945 1.00 13.22 209 VAL A N 1
ATOM 1516 C CA . VAL A 1 212 ? 17.033 26.158 33.994 1.00 14.32 209 VAL A CA 1
ATOM 1517 C C . VAL A 1 212 ? 17.632 27.340 34.764 1.00 16.10 209 VAL A C 1
ATOM 1518 O O . VAL A 1 212 ? 17.633 27.366 36.002 1.00 13.32 209 VAL A O 1
ATOM 1522 N N . ALA A 1 213 ? 18.131 28.323 34.032 1.00 14.58 210 ALA A N 1
ATOM 1523 C CA . ALA A 1 213 ? 18.715 29.505 34.656 1.00 15.42 210 ALA A CA 1
ATOM 1524 C C . ALA A 1 213 ? 17.676 30.273 35.461 1.00 13.13 210 ALA A C 1
ATOM 1525 O O . ALA A 1 213 ? 17.997 30.815 36.520 1.00 13.19 210 ALA A O 1
ATOM 1527 N N . GLY A 1 214 ? 16.433 30.317 34.962 1.00 10.14 211 GLY A N 1
ATOM 1528 C CA . GLY A 1 214 ? 15.370 31.043 35.634 1.00 10.65 211 GLY A CA 1
ATOM 1529 C C . GLY A 1 214 ? 14.972 30.377 36.935 1.00 13.35 211 GLY A C 1
ATOM 1530 O O . GLY A 1 214 ? 14.741 31.045 37.944 1.00 10.03 211 GLY A O 1
ATOM 1531 N N . ILE A 1 215 ? 14.891 29.057 36.917 1.00 10.06 212 ILE A N 1
ATOM 1532 C CA . ILE A 1 215 ? 14.614 28.325 38.145 1.00 10.31 212 ILE A CA 1
ATOM 1533 C C . ILE A 1 215 ? 15.699 28.608 39.176 1.00 10.93 212 ILE A C 1
ATOM 1534 O O . ILE A 1 215 ? 15.401 28.893 40.335 1.00 12.66 212 ILE A O 1
ATOM 1539 N N . ALA A 1 216 ? 16.959 28.540 38.763 1.00 11.99 213 ALA A N 1
ATOM 1540 C CA . ALA A 1 216 ? 18.050 28.732 39.712 1.00 11.92 213 ALA A CA 1
ATOM 1541 C C . ALA A 1 216 ? 18.005 30.137 40.291 1.00 14.85 213 ALA A C 1
ATOM 1542 O O . ALA A 1 216 ? 18.226 30.325 41.488 1.00 12.96 213 ALA A O 1
ATOM 1544 N N . ALA A 1 217 ? 17.715 31.119 39.441 1.00 13.74 214 ALA A N 1
ATOM 1545 C CA . ALA A 1 217 ? 17.651 32.507 39.883 1.00 14.42 214 ALA A CA 1
ATOM 1546 C C . ALA A 1 217 ? 16.508 32.719 40.871 1.00 12.86 214 ALA A C 1
ATOM 1547 O O . ALA A 1 217 ? 16.667 33.424 41.879 1.00 11.95 214 ALA A O 1
ATOM 1549 N N . LEU A 1 218 ? 15.355 32.125 40.576 1.00 13.13 215 LEU A N 1
ATOM 1550 C CA . LEU A 1 218 ? 14.215 32.211 41.483 1.00 13.60 215 LEU A CA 1
ATOM 1551 C C . LEU A 1 218 ? 14.528 31.582 42.851 1.00 10.43 215 LEU A C 1
ATOM 1552 O O . LEU A 1 218 ? 14.275 32.201 43.884 1.00 11.73 215 LEU A O 1
ATOM 1557 N N . ARG A 1 219 ? 15.091 30.375 42.863 1.00 10.69 216 ARG A N 1
ATOM 1558 C CA . ARG A 1 219 ? 15.445 29.721 44.124 1.00 10.73 216 ARG A CA 1
ATOM 1559 C C . ARG A 1 219 ? 16.453 30.559 44.915 1.00 16.47 216 ARG A C 1
ATOM 1560 O O . ARG A 1 219 ? 16.330 30.712 46.133 1.00 16.29 216 ARG A O 1
ATOM 1568 N N . LYS A 1 220 ? 17.435 31.123 44.217 1.00 17.68 217 LYS A N 1
ATOM 1569 C CA . LYS A 1 220 ? 18.424 31.988 44.864 1.00 21.49 217 LYS A CA 1
ATOM 1570 C C . LYS A 1 220 ? 17.813 33.279 45.418 1.00 20.18 217 LYS A C 1
ATOM 1571 O O . LYS A 1 220 ? 18.338 33.861 46.366 1.00 22.26 217 LYS A O 1
ATOM 1577 N N . ALA A 1 221 ? 16.704 33.720 44.829 1.00 18.25 218 ALA A N 1
ATOM 1578 C CA . ALA A 1 221 ? 15.999 34.898 45.330 1.00 17.21 218 ALA A CA 1
ATOM 1579 C C . ALA A 1 221 ? 14.990 34.520 46.414 1.00 18.84 218 ALA A C 1
ATOM 1580 O O . ALA A 1 221 ? 14.159 35.338 46.798 1.00 21.92 218 ALA A O 1
ATOM 1582 N N . ASP A 1 222 ? 15.092 33.285 46.905 1.00 16.74 219 ASP A N 1
ATOM 1583 C CA . ASP A 1 222 ? 14.231 32.752 47.967 1.00 20.55 219 ASP A CA 1
ATOM 1584 C C . ASP A 1 222 ? 12.770 32.668 47.536 1.00 19.72 219 ASP A C 1
ATOM 1585 O O . ASP A 1 222 ? 11.859 32.832 48.355 1.00 20.92 219 ASP A O 1
ATOM 1590 N N . VAL A 1 223 ? 12.544 32.427 46.250 1.00 12.43 220 VAL A N 1
ATOM 1591 C CA . VAL A 1 223 ? 11.199 32.110 45.794 1.00 10.86 220 VAL A CA 1
ATOM 1592 C C . VAL A 1 223 ? 11.044 30.609 45.998 1.00 13.53 220 VAL A C 1
ATOM 1593 O O . VAL A 1 223 ? 11.544 29.812 45.201 1.00 19.32 220 VAL A O 1
ATOM 1597 N N . THR A 1 224 ? 10.390 30.235 47.096 1.00 11.31 221 THR A N 1
ATOM 1598 C CA . THR A 1 224 ? 10.232 28.836 47.472 1.00 19.22 221 THR A CA 1
ATOM 1599 C C . THR A 1 224 ? 8.900 28.265 46.980 1.00 20.05 221 THR A C 1
ATOM 1600 O O . THR A 1 224 ? 8.623 27.075 47.155 1.00 18.78 221 THR A O 1
ATOM 1604 N N . GLN A 1 225 ? 8.085 29.126 46.374 1.00 13.98 222 GLN A N 1
ATOM 1605 C CA . GLN A 1 225 ? 6.767 28.743 45.851 1.00 11.80 222 GLN A CA 1
ATOM 1606 C C . GLN A 1 225 ? 6.902 27.731 44.719 1.00 11.18 222 GLN A C 1
ATOM 1607 O O . GLN A 1 225 ? 7.973 27.638 44.095 1.00 16.93 222 GLN A O 1
ATOM 1613 N N . PRO A 1 226 ? 5.822 26.970 44.438 1.00 12.94 223 PRO A N 1
ATOM 1614 C CA . PRO A 1 226 ? 5.827 26.072 43.274 1.00 13.75 223 PRO A CA 1
ATOM 1615 C C . PRO A 1 226 ? 6.176 26.826 42.002 1.00 13.98 223 PRO A C 1
ATOM 1616 O O . PRO A 1 226 ? 5.700 27.949 41.798 1.00 12.87 223 PRO A O 1
ATOM 1620 N N . LEU A 1 227 ? 7.008 26.211 41.164 1.00 9.92 224 LEU A N 1
ATOM 1621 C CA . LEU A 1 227 ? 7.372 26.779 39.878 1.00 8.44 224 LEU A CA 1
ATOM 1622 C C . LEU A 1 227 ? 6.816 25.826 38.833 1.00 11.54 224 LEU A C 1
ATOM 1623 O O . LEU A 1 227 ? 6.766 24.607 39.058 1.00 13.48 224 LEU A O 1
ATOM 1628 N N . PHE A 1 228 ? 6.352 26.363 37.715 1.00 10.35 225 PHE A N 1
ATOM 1629 C CA . PHE A 1 228 ? 5.782 25.524 36.669 1.00 8.99 225 PHE A CA 1
ATOM 1630 C C . PHE A 1 228 ? 6.508 25.806 35.368 1.00 13.23 225 PHE A C 1
ATOM 1631 O O . PHE A 1 228 ? 6.805 26.961 35.047 1.00 15.17 225 PHE A O 1
ATOM 1639 N N . VAL A 1 229 ? 6.808 24.752 34.624 1.00 9.41 226 VAL A N 1
ATOM 1640 C CA . VAL A 1 229 ? 7.498 24.919 33.355 1.00 11.09 226 VAL A CA 1
ATOM 1641 C C . VAL A 1 229 ? 6.840 24.050 32.307 1.00 13.96 226 VAL A C 1
ATOM 1642 O O . VAL A 1 229 ? 6.157 23.079 32.637 1.00 13.33 226 VAL A O 1
ATOM 1646 N N . LEU A 1 230 ? 7.042 24.402 31.039 1.00 13.63 227 LEU A N 1
ATOM 1647 C CA . LEU A 1 230 ? 6.474 23.639 29.937 1.00 14.94 227 LEU A CA 1
ATOM 1648 C C . LEU A 1 230 ? 7.421 22.520 29.517 1.00 15.81 227 LEU A C 1
ATOM 1649 O O . LEU A 1 230 ? 8.457 22.305 30.153 1.00 19.35 227 LEU A O 1
ATOM 1654 N N . SER A 1 231 ? 7.064 21.821 28.441 1.00 16.36 228 SER A N 1
ATOM 1655 C CA . SER A 1 231 ? 7.779 20.618 28.012 1.00 18.37 228 SER A CA 1
ATOM 1656 C C . SER A 1 231 ? 9.163 20.876 27.414 1.00 17.90 228 SER A C 1
ATOM 1657 O O . SER A 1 231 ? 9.427 20.451 26.288 1.00 22.36 228 SER A O 1
ATOM 1660 N N . TYR A 1 232 ? 10.055 21.531 28.157 1.00 15.42 229 TYR A N 1
ATOM 1661 C CA . TYR A 1 232 ? 11.366 21.888 27.582 1.00 19.61 229 TYR A CA 1
ATOM 1662 C C . TYR A 1 232 ? 12.601 21.571 28.422 1.00 16.75 229 TYR A C 1
ATOM 1663 O O . TYR A 1 232 ? 13.729 21.857 28.007 1.00 21.68 229 TYR A O 1
ATOM 1672 N N . VAL A 1 233 ? 12.392 20.985 29.593 1.00 16.36 230 VAL A N 1
ATOM 1673 C CA . VAL A 1 233 ? 13.508 20.605 30.456 1.00 19.13 230 VAL A CA 1
ATOM 1674 C C . VAL A 1 233 ? 13.230 19.240 31.068 1.00 23.99 230 VAL A C 1
ATOM 1675 O O . VAL A 1 233 ? 12.071 18.820 31.139 1.00 22.69 230 VAL A O 1
ATOM 1679 N N . SER A 1 234 ? 14.285 18.541 31.488 1.00 18.43 231 SER A N 1
ATOM 1680 C CA . SER A 1 234 ? 14.131 17.284 32.217 1.00 16.40 231 SER A CA 1
ATOM 1681 C C . SER A 1 234 ? 14.316 17.581 33.697 1.00 17.86 231 SER A C 1
ATOM 1682 O O . SER A 1 234 ? 14.951 18.572 34.058 1.00 16.20 231 SER A O 1
ATOM 1685 N N . ALA A 1 235 ? 13.743 16.748 34.559 1.00 13.22 232 ALA A N 1
ATOM 1686 C CA . ALA A 1 235 ? 13.960 16.913 35.997 1.00 15.00 232 ALA A CA 1
ATOM 1687 C C . ALA A 1 235 ? 15.443 16.794 36.315 1.00 17.45 232 ALA A C 1
ATOM 1688 O O . ALA A 1 235 ? 15.959 17.463 37.217 1.00 16.78 232 ALA A O 1
ATOM 1690 N N . ALA A 1 236 ? 16.133 15.938 35.573 1.00 15.40 233 ALA A N 1
ATOM 1691 C CA . ALA A 1 236 ? 17.558 15.734 35.801 1.00 15.23 233 ALA A CA 1
ATOM 1692 C C . ALA A 1 236 ? 18.349 17.034 35.628 1.00 16.06 233 ALA A C 1
ATOM 1693 O O . ALA A 1 236 ? 19.283 17.293 36.384 1.00 15.26 233 ALA A O 1
ATOM 1695 N N . GLN A 1 237 ? 17.999 17.823 34.610 1.00 16.19 234 GLN A N 1
ATOM 1696 C CA . GLN A 1 237 ? 18.712 19.073 34.326 1.00 17.39 234 GLN A CA 1
ATOM 1697 C C . GLN A 1 237 ? 18.498 20.060 35.461 1.00 17.35 234 GLN A C 1
ATOM 1698 O O . GLN A 1 237 ? 19.401 20.831 35.818 1.00 18.66 234 GLN A O 1
ATOM 1704 N N . ILE A 1 238 ? 17.293 20.039 36.024 1.00 13.13 235 ILE A N 1
ATOM 1705 C CA . ILE A 1 238 ? 16.964 20.937 37.131 1.00 13.25 235 ILE A CA 1
ATOM 1706 C C . ILE A 1 238 ? 17.721 20.531 38.401 1.00 16.87 235 ILE A C 1
ATOM 1707 O O . ILE A 1 238 ? 18.313 21.375 39.066 1.00 17.00 235 ILE A O 1
ATOM 1712 N N . VAL A 1 239 ? 17.751 19.232 38.710 1.00 14.05 236 VAL A N 1
ATOM 1713 C CA . VAL A 1 239 ? 18.466 18.744 39.890 1.00 14.92 236 VAL A CA 1
ATOM 1714 C C . VAL A 1 239 ? 19.983 18.964 39.795 1.00 17.58 236 VAL A C 1
ATOM 1715 O O . VAL A 1 239 ? 20.645 19.255 40.794 1.00 16.80 236 VAL A O 1
ATOM 1719 N N . LYS A 1 240 ? 20.523 18.841 38.586 1.00 15.96 237 LYS A N 1
ATOM 1720 C CA . LYS A 1 240 ? 21.942 19.089 38.345 1.00 21.08 237 LYS A CA 1
ATOM 1721 C C . LYS A 1 240 ? 22.343 20.469 38.867 1.00 22.14 237 LYS A C 1
ATOM 1722 O O . LYS A 1 240 ? 23.411 20.637 39.466 1.00 23.13 237 LYS A O 1
ATOM 1728 N N . VAL A 1 241 ? 21.465 21.449 38.665 1.00 17.54 238 VAL A N 1
ATOM 1729 C CA . VAL A 1 241 ? 21.783 22.834 39.002 1.00 19.56 238 VAL A CA 1
ATOM 1730 C C . VAL A 1 241 ? 21.395 23.227 40.434 1.00 23.91 238 VAL A C 1
ATOM 1731 O O . VAL A 1 241 ? 22.237 23.724 41.183 1.00 25.11 238 VAL A O 1
ATOM 1735 N N . VAL A 1 242 ? 20.139 22.990 40.821 1.00 16.48 239 VAL A N 1
ATOM 1736 C CA . VAL A 1 242 ? 19.669 23.433 42.140 1.00 16.71 239 VAL A CA 1
ATOM 1737 C C . VAL A 1 242 ? 19.505 22.315 43.178 1.00 19.37 239 VAL A C 1
ATOM 1738 O O . VAL A 1 242 ? 19.100 22.575 44.313 1.00 17.23 239 VAL A O 1
ATOM 1742 N N . GLY A 1 243 ? 19.806 21.079 42.795 1.00 16.98 240 GLY A N 1
ATOM 1743 C CA . GLY A 1 243 ? 19.721 19.975 43.734 1.00 17.32 240 GLY A CA 1
ATOM 1744 C C . GLY A 1 243 ? 18.288 19.520 43.927 1.00 16.51 240 GLY A C 1
ATOM 1745 O O . GLY A 1 243 ? 17.351 20.119 43.398 1.00 15.64 240 GLY A O 1
ATOM 1746 N N . VAL A 1 244 ? 18.113 18.436 44.670 1.00 18.57 241 VAL A N 1
ATOM 1747 C CA . VAL A 1 244 ? 16.773 17.949 44.972 1.00 16.57 241 VAL A CA 1
ATOM 1748 C C . VAL A 1 244 ? 16.023 19.008 45.774 1.00 16.47 241 VAL A C 1
ATOM 1749 O O . VAL A 1 244 ? 14.828 19.233 45.559 1.00 15.88 241 VAL A O 1
ATOM 1753 N N . ALA A 1 245 ? 16.743 19.669 46.675 1.00 17.21 242 ALA A N 1
ATOM 1754 C CA . ALA A 1 245 ? 16.201 20.772 47.469 1.00 26.10 242 ALA A CA 1
ATOM 1755 C C . ALA A 1 245 ? 15.524 21.852 46.635 1.00 23.91 242 ALA A C 1
ATOM 1756 O O . ALA A 1 245 ? 14.428 22.291 46.964 1.00 23.06 242 ALA A O 1
ATOM 1758 N N . GLY A 1 246 ? 16.172 22.294 45.562 1.00 17.37 243 GLY A N 1
ATOM 1759 C CA . GLY A 1 246 ? 15.601 23.355 44.750 1.00 15.33 243 GLY A CA 1
ATOM 1760 C C . GLY A 1 246 ? 14.614 22.840 43.720 1.00 16.13 243 GLY A C 1
ATOM 1761 O O . GLY A 1 246 ? 13.755 23.571 43.233 1.00 15.38 243 GLY A O 1
ATOM 1762 N N . ALA A 1 247 ? 14.749 21.571 43.357 1.00 16.04 244 ALA A N 1
ATOM 1763 C CA . ALA A 1 247 ? 13.941 21.027 42.269 1.00 14.81 244 ALA A CA 1
ATOM 1764 C C . ALA A 1 247 ? 12.562 20.587 42.739 1.00 13.58 244 ALA A C 1
ATOM 1765 O O . ALA A 1 247 ? 11.601 20.613 41.958 1.00 13.10 244 ALA A O 1
ATOM 1767 N N . ARG A 1 248 ? 12.463 20.163 43.995 1.00 14.22 245 ARG A N 1
ATOM 1768 C CA . ARG A 1 248 ? 11.191 19.659 44.508 1.00 14.43 245 ARG A CA 1
ATOM 1769 C C . ARG A 1 248 ? 10.130 20.743 44.396 1.00 19.92 245 ARG A C 1
ATOM 1770 O O . ARG A 1 248 ? 10.395 21.920 44.650 1.00 14.25 245 ARG A O 1
ATOM 1778 N N . GLY A 1 249 ? 8.935 20.360 43.969 1.00 16.85 246 GLY A N 1
ATOM 1779 C CA . GLY A 1 249 ? 7.867 21.332 43.849 1.00 16.75 246 GLY A CA 1
ATOM 1780 C C . GLY A 1 249 ? 7.773 21.973 42.478 1.00 19.53 246 GLY A C 1
ATOM 1781 O O . GLY A 1 249 ? 6.832 22.725 42.212 1.00 25.22 246 GLY A O 1
ATOM 1782 N N . VAL A 1 250 ? 8.743 21.701 41.606 1.00 12.97 247 VAL A N 1
ATOM 1783 C CA . VAL A 1 250 ? 8.640 22.167 40.228 1.00 12.49 247 VAL A CA 1
ATOM 1784 C C . VAL A 1 250 ? 7.700 21.251 39.454 1.00 21.93 247 VAL A C 1
ATOM 1785 O O . VAL A 1 250 ? 7.894 20.033 39.428 1.00 15.92 247 VAL A O 1
ATOM 1789 N N . GLY A 1 251 ? 6.680 21.831 38.831 1.00 12.94 248 GLY A N 1
ATOM 1790 C CA . GLY A 1 251 ? 5.810 21.070 37.954 1.00 14.32 248 GLY A CA 1
ATOM 1791 C C . GLY A 1 251 ? 6.245 21.212 36.509 1.00 17.61 248 GLY A C 1
ATOM 1792 O O . GLY A 1 251 ? 6.520 22.321 36.048 1.00 14.01 248 GLY A O 1
ATOM 1793 N N . ILE A 1 252 ? 6.323 20.092 35.796 1.00 12.42 249 ILE A N 1
ATOM 1794 C CA . ILE A 1 252 ? 6.717 20.094 34.394 1.00 13.15 249 ILE A CA 1
ATOM 1795 C C . ILE A 1 252 ? 5.545 19.566 33.578 1.00 16.10 249 ILE A C 1
ATOM 1796 O O . ILE A 1 252 ? 5.086 18.447 33.802 1.00 17.87 249 ILE A O 1
ATOM 1801 N N . VAL A 1 253 ? 5.045 20.370 32.648 1.00 11.63 250 VAL A N 1
ATOM 1802 C CA . VAL A 1 253 ? 3.961 19.903 31.784 1.00 11.95 250 VAL A CA 1
ATOM 1803 C C . VAL A 1 253 ? 4.585 19.031 30.715 1.00 17.30 250 VAL A C 1
ATOM 1804 O O . VAL A 1 253 ? 5.487 19.475 29.994 1.00 25.34 250 VAL A O 1
ATOM 1808 N N . GLN A 1 254 ? 4.121 17.791 30.612 1.00 13.74 251 GLN A N 1
ATOM 1809 C CA . GLN A 1 254 ? 4.698 16.844 29.658 1.00 11.95 251 GLN A CA 1
ATOM 1810 C C . GLN A 1 254 ? 3.803 16.687 28.449 1.00 15.27 251 GLN A C 1
ATOM 1811 O O . GLN A 1 254 ? 2.584 16.608 28.585 1.00 13.61 251 GLN A O 1
ATOM 1817 N N . ALA A 1 255 ? 4.407 16.635 27.262 1.00 11.90 252 ALA A N 1
ATOM 1818 C CA . ALA A 1 255 ? 3.647 16.449 26.030 1.00 12.42 252 ALA A CA 1
ATOM 1819 C C . ALA A 1 255 ? 3.658 14.985 25.614 1.00 12.15 252 ALA A C 1
ATOM 1820 O O . ALA A 1 255 ? 2.989 14.599 24.651 1.00 13.66 252 ALA A O 1
ATOM 1822 N N . PHE A 1 256 ? 4.406 14.174 26.353 1.00 12.84 253 PHE A N 1
ATOM 1823 C CA . PHE A 1 256 ? 4.572 12.764 26.012 1.00 11.84 253 PHE A CA 1
ATOM 1824 C C . PHE A 1 256 ? 4.577 11.966 27.303 1.00 14.59 253 PHE A C 1
ATOM 1825 O O . PHE A 1 256 ? 4.830 12.541 28.373 1.00 15.01 253 PHE A O 1
ATOM 1833 N N . PRO A 1 257 ? 4.321 10.644 27.218 1.00 15.98 254 PRO A N 1
ATOM 1834 C CA . PRO A 1 257 ? 4.457 9.794 28.412 1.00 15.31 254 PRO A CA 1
ATOM 1835 C C . PRO A 1 257 ? 5.872 9.890 28.958 1.00 17.11 254 PRO A C 1
ATOM 1836 O O . PRO A 1 257 ? 6.793 10.280 28.238 1.00 14.52 254 PRO A O 1
ATOM 1840 N N . ASP A 1 258 ? 6.053 9.566 30.229 1.00 11.89 255 ASP A N 1
ATOM 1841 C CA . ASP A 1 258 ? 7.365 9.724 30.826 1.00 11.63 255 ASP A CA 1
ATOM 1842 C C . ASP A 1 258 ? 8.361 8.788 30.149 1.00 11.62 255 ASP A C 1
ATOM 1843 O O . ASP A 1 258 ? 8.071 7.609 29.968 1.00 16.79 255 ASP A O 1
ATOM 1848 N N . PRO A 1 259 ? 9.542 9.322 29.773 1.00 15.41 256 PRO A N 1
ATOM 1849 C CA . PRO A 1 259 ? 10.556 8.545 29.044 1.00 16.16 256 PRO A CA 1
ATOM 1850 C C . PRO A 1 259 ? 11.196 7.454 29.899 1.00 18.45 256 PRO A C 1
ATOM 1851 O O . PRO A 1 259 ? 11.834 6.550 29.359 1.00 17.06 256 PRO A O 1
ATOM 1855 N N . ASN A 1 260 ? 11.013 7.528 31.214 1.00 12.69 257 ASN A N 1
ATOM 1856 C CA . ASN A 1 260 ? 11.630 6.556 32.100 1.00 15.73 257 ASN A CA 1
ATOM 1857 C C . ASN A 1 260 ? 10.668 5.586 32.783 1.00 24.49 257 ASN A C 1
ATOM 1858 O O . ASN A 1 260 ? 11.095 4.720 33.546 1.00 32.54 257 ASN A O 1
ATOM 1863 N N . ASP A 1 261 ? 9.376 5.723 32.506 1.00 18.60 258 ASP A N 1
ATOM 1864 C CA . ASP A 1 261 ? 8.390 4.792 33.057 1.00 23.24 258 ASP A CA 1
ATOM 1865 C C . ASP A 1 261 ? 8.076 3.706 32.031 1.00 24.68 258 ASP A C 1
ATOM 1866 O O . ASP A 1 261 ? 8.397 3.851 30.848 1.00 27.03 258 ASP A O 1
ATOM 1871 N N . LYS A 1 262 ? 7.459 2.620 32.480 1.00 24.61 259 LYS A N 1
ATOM 1872 C CA . LYS A 1 262 ? 7.307 1.436 31.641 1.00 28.75 259 LYS A CA 1
ATOM 1873 C C . LYS A 1 262 ? 5.858 1.005 31.456 1.00 25.78 259 LYS A C 1
ATOM 1874 O O . LYS A 1 262 ? 5.582 -0.133 31.082 1.00 27.16 259 LYS A O 1
ATOM 1888 N N . LEU A 1 264 ? 3.339 2.051 29.266 1.00 18.01 261 LEU A N 1
ATOM 1889 C CA . LEU A 1 264 ? 2.811 1.875 27.908 1.00 19.17 261 LEU A CA 1
ATOM 1890 C C . LEU A 1 264 ? 3.762 1.097 27.003 1.00 19.03 261 LEU A C 1
ATOM 1891 O O . LEU A 1 264 ? 4.973 1.123 27.204 1.00 18.96 261 LEU A O 1
ATOM 1896 N N . PRO A 1 265 ? 3.213 0.405 25.992 1.00 18.58 262 PRO A N 1
ATOM 1897 C CA . PRO A 1 265 ? 4.057 -0.266 24.999 1.00 20.70 262 PRO A CA 1
ATOM 1898 C C . PRO A 1 265 ? 5.056 0.693 24.353 1.00 18.13 262 PRO A C 1
ATOM 1899 O O . PRO A 1 265 ? 6.204 0.308 24.128 1.00 20.10 262 PRO A O 1
ATOM 1903 N N . VAL A 1 266 ? 4.647 1.931 24.079 1.00 15.60 263 VAL A N 1
ATOM 1904 C CA . VAL A 1 266 ? 5.549 2.860 23.395 1.00 13.63 263 VAL A CA 1
ATOM 1905 C C . VAL A 1 266 ? 6.746 3.246 24.291 1.00 13.20 263 VAL A C 1
ATOM 1906 O O . VAL A 1 266 ? 7.858 3.475 23.801 1.00 14.29 263 VAL A O 1
ATOM 1910 N N . GLN A 1 267 ? 6.524 3.305 25.601 1.00 15.41 264 GLN A N 1
ATOM 1911 C CA . GLN A 1 267 ? 7.623 3.570 26.527 1.00 17.15 264 GLN A CA 1
ATOM 1912 C C . GLN A 1 267 ? 8.655 2.450 26.473 1.00 14.31 264 GLN A C 1
ATOM 1913 O O . GLN A 1 267 ? 9.863 2.702 26.455 1.00 17.11 264 GLN A O 1
ATOM 1919 N N . ARG A 1 268 ? 8.181 1.209 26.434 1.00 16.60 265 ARG A N 1
ATOM 1920 C CA . ARG A 1 268 ? 9.086 0.068 26.417 1.00 17.17 265 ARG A CA 1
ATOM 1921 C C . ARG A 1 268 ? 9.826 -0.051 25.083 1.00 14.94 265 ARG A C 1
ATOM 1922 O O . ARG A 1 268 ? 11.012 -0.396 25.054 1.00 15.24 265 ARG A O 1
ATOM 1930 N N . GLU A 1 269 ? 9.127 0.234 23.988 1.00 15.25 266 GLU A N 1
ATOM 1931 C CA . GLU A 1 269 ? 9.737 0.216 22.656 1.00 14.91 266 GLU A CA 1
ATOM 1932 C C . GLU A 1 269 ? 10.792 1.317 22.488 1.00 13.62 266 GLU A C 1
ATOM 1933 O O . GLU A 1 269 ? 11.845 1.097 21.884 1.00 14.19 266 GLU A O 1
ATOM 1939 N N . PHE A 1 270 ? 10.498 2.501 23.016 1.00 13.45 267 PHE A N 1
ATOM 1940 C CA . PHE A 1 270 ? 11.465 3.580 23.044 1.00 12.58 267 PHE A CA 1
ATOM 1941 C C . PHE A 1 270 ? 12.681 3.154 23.865 1.00 15.89 267 PHE A C 1
ATOM 1942 O O . PHE A 1 270 ? 13.812 3.306 23.430 1.00 13.24 267 PHE A O 1
ATOM 1950 N N . GLN A 1 271 ? 12.450 2.617 25.060 1.00 13.67 268 GLN A N 1
ATOM 1951 C CA . GLN A 1 271 ? 13.571 2.228 25.905 1.00 17.01 268 GLN A CA 1
ATOM 1952 C C . GLN A 1 271 ? 14.397 1.134 25.245 1.00 18.91 268 GLN A C 1
ATOM 1953 O O . GLN A 1 271 ? 15.625 1.164 25.304 1.00 17.68 268 GLN A O 1
ATOM 1959 N N . ALA A 1 272 ? 13.735 0.190 24.588 1.00 17.87 269 ALA A N 1
ATOM 1960 C CA . ALA A 1 272 ? 14.451 -0.867 23.879 1.00 20.43 269 ALA A CA 1
ATOM 1961 C C . ALA A 1 272 ? 15.313 -0.289 22.757 1.00 21.06 269 ALA A C 1
ATOM 1962 O O . ALA A 1 272 ? 16.440 -0.738 22.531 1.00 20.18 269 ALA A O 1
ATOM 1964 N N . ALA A 1 273 ? 14.780 0.704 22.057 1.00 16.00 270 ALA A N 1
ATOM 1965 C CA . ALA A 1 273 ? 15.510 1.339 20.964 1.00 14.86 270 ALA A CA 1
ATOM 1966 C C . ALA A 1 273 ? 16.731 2.075 21.505 1.00 17.52 270 ALA A C 1
ATOM 1967 O O . ALA A 1 273 ? 17.808 2.029 20.911 1.00 15.99 270 ALA A O 1
ATOM 1977 N N . LYS A 1 275 ? 18.422 1.365 24.353 1.00 19.41 272 LYS A N 1
ATOM 1978 C CA . LYS A 1 275 ? 19.452 0.438 24.855 1.00 23.93 272 LYS A CA 1
ATOM 1979 C C . LYS A 1 275 ? 20.307 -0.060 23.704 1.00 26.02 272 LYS A C 1
ATOM 1980 O O . LYS A 1 275 ? 21.523 -0.213 23.833 1.00 28.03 272 LYS A O 1
ATOM 1986 N N . GLU A 1 276 ? 19.647 -0.364 22.592 1.00 20.21 273 GLU A N 1
ATOM 1987 C CA . GLU A 1 276 ? 20.330 -0.887 21.417 1.00 27.99 273 GLU A CA 1
ATOM 1988 C C . GLU A 1 276 ? 21.303 0.138 20.824 1.00 27.56 273 GLU A C 1
ATOM 1989 O O . GLU A 1 276 ? 22.456 -0.181 20.529 1.00 30.98 273 GLU A O 1
ATOM 1995 N N . ALA A 1 277 ? 20.830 1.372 20.670 1.00 19.45 274 ALA A N 1
ATOM 1996 C CA . ALA A 1 277 ? 21.594 2.416 19.996 1.00 22.41 274 ALA A CA 1
ATOM 1997 C C . ALA A 1 277 ? 22.598 3.104 20.922 1.00 24.22 274 ALA A C 1
ATOM 1998 O O . ALA A 1 277 ? 23.692 3.472 20.498 1.00 25.36 274 ALA A O 1
ATOM 2000 N N . PHE A 1 278 ? 22.216 3.289 22.182 1.00 22.42 275 PHE A N 1
ATOM 2001 C CA . PHE A 1 278 ? 23.057 4.011 23.137 1.00 25.33 275 PHE A CA 1
ATOM 2002 C C . PHE A 1 278 ? 23.119 3.286 24.472 1.00 24.45 275 PHE A C 1
ATOM 2003 O O . PHE A 1 278 ? 22.577 3.774 25.465 1.00 28.38 275 PHE A O 1
ATOM 2011 N N . PRO A 1 279 ? 23.785 2.118 24.503 1.00 25.83 276 PRO A N 1
ATOM 2012 C CA . PRO A 1 279 ? 23.769 1.250 25.688 1.00 28.93 276 PRO A CA 1
ATOM 2013 C C . PRO A 1 279 ? 24.377 1.861 26.953 1.00 36.98 276 PRO A C 1
ATOM 2014 O O . PRO A 1 279 ? 24.028 1.413 28.045 1.00 40.12 276 PRO A O 1
ATOM 2018 N N . GLN A 1 280 ? 25.255 2.853 26.825 1.00 35.26 277 GLN A N 1
ATOM 2019 C CA . GLN A 1 280 ? 25.851 3.462 28.015 1.00 37.01 277 GLN A CA 1
ATOM 2020 C C . GLN A 1 280 ? 24.842 4.279 28.799 1.00 34.67 277 GLN A C 1
ATOM 2021 O O . GLN A 1 280 ? 25.037 4.556 29.983 1.00 30.89 277 GLN A O 1
ATOM 2035 N N . GLN A 1 282 ? 21.915 5.556 30.998 1.00 29.74 279 GLN A N 1
ATOM 2036 C CA . GLN A 1 282 ? 21.288 4.947 32.162 1.00 36.57 279 GLN A CA 1
ATOM 2037 C C . GLN A 1 282 ? 19.899 5.521 32.396 1.00 33.74 279 GLN A C 1
ATOM 2038 O O . GLN A 1 282 ? 19.069 4.905 33.061 1.00 31.63 279 GLN A O 1
ATOM 2044 N N . GLU A 1 283 ? 19.660 6.708 31.849 1.00 27.46 280 GLU A N 1
ATOM 2045 C CA . GLU A 1 283 ? 18.426 7.440 32.093 1.00 23.90 280 GLU A CA 1
ATOM 2046 C C . GLU A 1 283 ? 18.090 8.215 30.823 1.00 18.01 280 GLU A C 1
ATOM 2047 O O . GLU A 1 283 ? 19.006 8.624 30.110 1.00 20.32 280 GLU A O 1
ATOM 2053 N N . TYR A 1 284 ? 16.802 8.411 30.535 1.00 15.21 281 TYR A N 1
ATOM 2054 C CA . TYR A 1 284 ? 16.396 9.086 29.290 1.00 14.15 281 TYR A CA 1
ATOM 2055 C C . TYR A 1 284 ? 15.731 10.435 29.522 1.00 13.73 281 TYR A C 1
ATOM 2056 O O . TYR A 1 284 ? 15.313 10.741 30.636 1.00 16.81 281 TYR A O 1
ATOM 2065 N N . THR A 1 285 ? 15.645 11.244 28.465 1.00 13.89 282 THR A N 1
ATOM 2066 C CA . THR A 1 285 ? 14.999 12.554 28.554 1.00 15.94 282 THR A CA 1
ATOM 2067 C C . THR A 1 285 ? 13.786 12.660 27.630 1.00 15.77 282 THR A C 1
ATOM 2068 O O . THR A 1 285 ? 13.594 11.838 26.720 1.00 13.92 282 THR A O 1
ATOM 2072 N N . GLU A 1 286 ? 12.991 13.702 27.858 1.00 16.61 283 GLU A N 1
ATOM 2073 C CA . GLU A 1 286 ? 11.818 13.987 27.046 1.00 16.64 283 GLU A CA 1
ATOM 2074 C C . GLU A 1 286 ? 12.202 14.325 25.602 1.00 13.56 283 GLU A C 1
ATOM 2075 O O . GLU A 1 286 ? 11.464 14.020 24.668 1.00 14.02 283 GLU A O 1
ATOM 2081 N N . PHE A 1 287 ? 13.357 14.950 25.407 1.00 13.71 284 PHE A N 1
ATOM 2082 C CA . PHE A 1 287 ? 13.785 15.253 24.040 1.00 12.54 284 PHE A CA 1
ATOM 2083 C C . PHE A 1 287 ? 14.167 14.004 23.249 1.00 12.54 284 PHE A C 1
ATOM 2084 O O . PHE A 1 287 ? 13.909 13.926 22.051 1.00 10.69 284 PHE A O 1
ATOM 2092 N N . GLN A 1 288 ? 14.783 13.031 23.907 1.00 11.67 285 GLN A N 1
ATOM 2093 C CA . GLN A 1 288 ? 15.034 11.747 23.247 1.00 9.69 285 GLN A CA 1
ATOM 2094 C C . GLN A 1 288 ? 13.715 11.111 22.827 1.00 11.73 285 GLN A C 1
ATOM 2095 O O . GLN A 1 288 ? 13.584 10.618 21.715 1.00 9.79 285 GLN A O 1
ATOM 2101 N N . LEU A 1 289 ? 12.730 11.125 23.715 1.00 10.01 286 LEU A N 1
ATOM 2102 C CA . LEU A 1 289 ? 11.450 10.503 23.394 1.00 12.18 286 LEU A CA 1
ATOM 2103 C C . LEU A 1 289 ? 10.742 11.269 22.288 1.00 11.26 286 LEU A C 1
ATOM 2104 O O . LEU A 1 289 ? 10.120 10.671 21.417 1.00 11.89 286 LEU A O 1
ATOM 2109 N N . GLU A 1 290 ? 10.854 12.595 22.309 1.00 10.21 287 GLU A N 1
ATOM 2110 C CA . GLU A 1 290 ? 10.251 13.426 21.269 1.00 9.75 287 GLU A CA 1
ATOM 2111 C C . GLU A 1 290 ? 10.857 13.119 19.909 1.00 10.43 287 GLU A C 1
ATOM 2112 O O . GLU A 1 290 ? 10.142 13.058 18.904 1.00 11.07 287 GLU A O 1
ATOM 2118 N N . GLY A 1 291 ? 12.172 12.931 19.872 1.00 10.36 288 GLY A N 1
ATOM 2119 C CA . GLY A 1 291 ? 12.838 12.638 18.608 1.00 8.41 288 GLY A CA 1
ATOM 2120 C C . GLY A 1 291 ? 12.417 11.266 18.108 1.00 12.50 288 GLY A C 1
ATOM 2121 O O . GLY A 1 291 ? 12.150 11.068 16.928 1.00 12.49 288 GLY A O 1
ATOM 2122 N N . TYR A 1 292 ? 12.335 10.315 19.025 1.00 8.74 289 TYR A N 1
ATOM 2123 C CA . TYR A 1 292 ? 11.900 8.969 18.680 1.00 10.50 289 TYR A CA 1
ATOM 2124 C C . TYR A 1 292 ? 10.476 8.975 18.108 1.00 11.30 289 TYR A C 1
ATOM 2125 O O . TYR A 1 292 ? 10.213 8.368 17.069 1.00 10.83 289 TYR A O 1
ATOM 2134 N N . LEU A 1 293 ? 9.561 9.669 18.774 1.00 8.64 290 LEU A N 1
ATOM 2135 C CA . LEU A 1 293 ? 8.161 9.687 18.327 1.00 8.97 290 LEU A CA 1
ATOM 2136 C C . LEU A 1 293 ? 7.976 10.478 17.034 1.00 11.06 290 LEU A C 1
ATOM 2137 O O . LEU A 1 293 ? 7.098 10.160 16.218 1.00 13.64 290 LEU A O 1
ATOM 2142 N N . SER A 1 294 ? 8.796 11.506 16.844 1.00 10.99 291 SER A N 1
ATOM 2143 C CA . SER A 1 294 ? 8.684 12.310 15.637 1.00 11.09 291 SER A CA 1
ATOM 2144 C C . SER A 1 294 ? 9.095 11.457 14.446 1.00 14.12 291 SER A C 1
ATOM 2145 O O . SER A 1 294 ? 8.414 11.439 13.417 1.00 14.57 291 SER A O 1
ATOM 2148 N N . ALA A 1 295 ? 10.200 10.741 14.596 1.00 11.29 292 ALA A N 1
ATOM 2149 C CA . ALA A 1 295 ? 10.678 9.844 13.549 1.00 12.13 292 ALA A CA 1
ATOM 2150 C C . ALA A 1 295 ? 9.717 8.674 13.365 1.00 11.31 292 ALA A C 1
ATOM 2151 O O . ALA A 1 295 ? 9.422 8.276 12.238 1.00 11.04 292 ALA A O 1
ATOM 2153 N N . ARG A 1 296 ? 9.215 8.117 14.462 1.00 10.46 293 ARG A N 1
ATOM 2154 C CA . ARG A 1 296 ? 8.312 6.984 14.350 1.00 11.31 293 ARG A CA 1
ATOM 2155 C C . ARG A 1 296 ? 6.987 7.342 13.664 1.00 13.65 293 ARG A C 1
ATOM 2156 O O . ARG A 1 296 ? 6.382 6.513 12.991 1.00 12.99 293 ARG A O 1
ATOM 2164 N N . THR A 1 297 ? 6.541 8.582 13.831 1.00 11.37 294 THR A N 1
ATOM 2165 C CA . THR A 1 297 ? 5.348 9.063 13.126 1.00 12.94 294 THR A CA 1
ATOM 2166 C C . THR A 1 297 ? 5.538 8.955 11.617 1.00 10.93 294 THR A C 1
ATOM 2167 O O . THR A 1 297 ? 4.646 8.485 10.900 1.00 12.69 294 THR A O 1
ATOM 2171 N N . VAL A 1 298 ? 6.703 9.374 11.141 1.00 11.14 295 VAL A N 1
ATOM 2172 C CA . VAL A 1 298 ? 7.018 9.232 9.729 1.00 12.38 295 VAL A CA 1
ATOM 2173 C C . VAL A 1 298 ? 7.025 7.763 9.320 1.00 15.37 295 VAL A C 1
ATOM 2174 O O . VAL A 1 298 ? 6.449 7.399 8.297 1.00 13.98 295 VAL A O 1
ATOM 2178 N N . GLY A 1 299 ? 7.662 6.927 10.134 1.00 15.59 296 GLY A N 1
ATOM 2179 C CA . GLY A 1 299 ? 7.721 5.497 9.875 1.00 15.33 296 GLY A CA 1
ATOM 2180 C C . GLY A 1 299 ? 6.348 4.861 9.819 1.00 15.47 296 GLY A C 1
ATOM 2181 O O . GLY A 1 299 ? 6.041 4.089 8.904 1.00 16.07 296 GLY A O 1
ATOM 2182 N N . GLU A 1 300 ? 5.503 5.169 10.797 1.00 12.81 297 GLU A N 1
ATOM 2183 C CA . GLU A 1 300 ? 4.170 4.570 10.815 1.00 14.46 297 GLU A CA 1
ATOM 2184 C C . GLU A 1 300 ? 3.315 5.040 9.639 1.00 17.28 297 GLU A C 1
ATOM 2185 O O . GLU A 1 300 ? 2.535 4.265 9.086 1.00 17.40 297 GLU A O 1
ATOM 2191 N N . ALA A 1 301 ? 3.460 6.300 9.239 1.00 14.31 298 ALA A N 1
ATOM 2192 C CA . ALA A 1 301 ? 2.730 6.773 8.067 1.00 13.81 298 ALA A CA 1
ATOM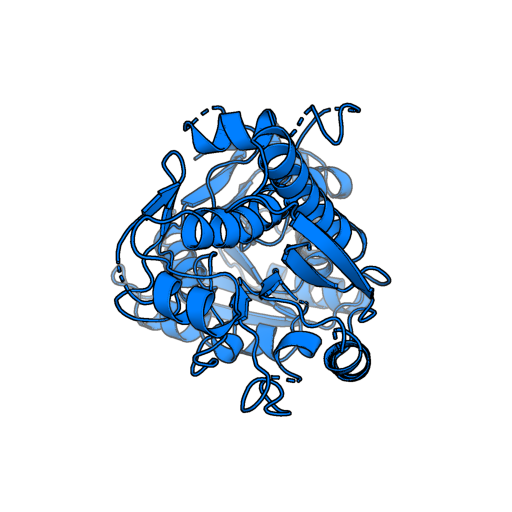 2193 C C . ALA A 1 301 ? 3.203 6.042 6.813 1.00 15.38 298 ALA A C 1
ATOM 2194 O O . ALA A 1 301 ? 2.394 5.636 5.986 1.00 18.92 298 ALA A O 1
ATOM 2196 N N . LEU A 1 302 ? 4.516 5.902 6.650 1.00 11.35 299 LEU A N 1
ATOM 2197 C CA . LEU A 1 302 ? 5.026 5.260 5.437 1.00 15.48 299 LEU A CA 1
ATOM 2198 C C . LEU A 1 302 ? 4.648 3.777 5.340 1.00 17.44 299 LEU A C 1
ATOM 2199 O O . LEU A 1 302 ? 4.539 3.239 4.239 1.00 17.52 299 LEU A O 1
ATOM 2204 N N . LYS A 1 303 ? 4.433 3.129 6.486 1.00 13.59 300 LYS A N 1
ATOM 2205 C CA . LYS A 1 303 ? 4.091 1.697 6.530 1.00 14.26 300 LYS A CA 1
ATOM 2206 C C . LYS A 1 303 ? 2.586 1.476 6.507 1.00 20.83 300 LYS A C 1
ATOM 2207 O O . LYS A 1 303 ? 2.110 0.345 6.415 1.00 22.83 300 LYS A O 1
ATOM 2213 N N . HIS A 1 304 ? 1.835 2.562 6.614 1.00 15.59 301 HIS A N 1
ATOM 2214 C CA . HIS A 1 304 ? 0.385 2.466 6.741 1.00 19.59 301 HIS A CA 1
ATOM 2215 C C . HIS A 1 304 ? -0.223 1.861 5.476 1.00 21.56 301 HIS A C 1
ATOM 2216 O O . HIS A 1 304 ? 0.214 2.175 4.374 1.00 23.66 301 HIS A O 1
ATOM 2223 N N . PRO A 1 305 ? -1.230 0.983 5.634 1.00 27.92 302 PRO A N 1
ATOM 2224 C CA . PRO A 1 305 ? -1.853 0.305 4.488 1.00 28.31 302 PRO A CA 1
ATOM 2225 C C . PRO A 1 305 ? -2.334 1.274 3.413 1.00 28.84 302 PRO A C 1
ATOM 2226 O O . PRO A 1 305 ? -2.340 0.911 2.239 1.00 32.36 302 PRO A O 1
ATOM 2230 N N . LYS A 1 306 ? -2.719 2.484 3.806 1.00 26.89 303 LYS A N 1
ATOM 2231 C CA . LYS A 1 306 ? -3.205 3.485 2.851 1.00 31.30 303 LYS A CA 1
ATOM 2232 C C . LYS A 1 306 ? -2.099 4.074 1.980 1.00 29.38 303 LYS A C 1
ATOM 2233 O O . LYS A 1 306 ? -2.342 4.484 0.840 1.00 26.29 303 LYS A O 1
ATOM 2239 N N . ASN A 1 307 ? -0.885 4.120 2.517 1.00 25.68 304 ASN A N 1
ATOM 2240 C CA . ASN A 1 307 ? 0.223 4.731 1.798 1.00 21.78 304 ASN A CA 1
ATOM 2241 C C . ASN A 1 307 ? 0.595 3.942 0.551 1.00 25.39 304 ASN A C 1
ATOM 2242 O O . ASN A 1 307 ? 0.609 2.713 0.569 1.00 26.72 304 ASN A O 1
ATOM 2247 N N . THR A 1 308 ? 0.899 4.648 -0.532 1.00 25.00 305 THR A N 1
ATOM 2248 C CA . THR A 1 308 ? 1.142 3.974 -1.801 1.00 31.45 305 THR A CA 1
ATOM 2249 C C . THR A 1 308 ? 2.528 4.236 -2.386 1.00 32.96 305 THR A C 1
ATOM 2250 O O . THR A 1 308 ? 2.854 3.730 -3.460 1.00 33.87 305 THR A O 1
ATOM 2254 N N . GLY A 1 309 ? 3.347 5.010 -1.682 1.00 30.53 306 GLY A N 1
ATOM 2255 C CA . GLY A 1 309 ? 4.676 5.314 -2.183 1.00 30.51 306 GLY A CA 1
ATOM 2256 C C . GLY A 1 309 ? 5.625 5.976 -1.201 1.00 28.28 306 GLY A C 1
ATOM 2257 O O . GLY A 1 309 ? 5.292 6.207 -0.032 1.00 28.18 306 GLY A O 1
ATOM 2258 N N . LEU A 1 310 ? 6.822 6.285 -1.693 1.00 24.31 307 LEU A N 1
ATOM 2259 C CA . LEU A 1 310 ? 7.866 6.880 -0.867 1.00 25.39 307 LEU A CA 1
ATOM 2260 C C . LEU A 1 310 ? 8.280 8.261 -1.365 1.00 31.30 307 LEU A C 1
ATOM 2261 O O . LEU A 1 310 ? 9.465 8.518 -1.569 1.00 39.29 307 LEU A O 1
ATOM 2266 N N . SER A 1 311 ? 7.313 9.151 -1.559 1.00 25.93 308 SER A N 1
ATOM 2267 C CA . SER A 1 311 ? 7.634 10.553 -1.826 1.00 22.56 308 SER A CA 1
ATOM 2268 C C . SER A 1 311 ? 7.095 11.424 -0.696 1.00 18.38 308 SER A C 1
ATOM 2269 O O . SER A 1 311 ? 6.313 10.961 0.146 1.00 19.68 308 SER A O 1
ATOM 2272 N N . ALA A 1 312 ? 7.524 12.686 -0.669 1.00 18.13 309 ALA A N 1
ATOM 2273 C CA . ALA A 1 312 ? 6.993 13.651 0.291 1.00 15.34 309 ALA A CA 1
ATOM 2274 C C . ALA A 1 312 ? 5.480 13.785 0.109 1.00 13.16 309 ALA A C 1
ATOM 2275 O O . ALA A 1 312 ? 4.739 13.886 1.095 1.00 14.34 309 ALA A O 1
ATOM 2277 N N . ALA A 1 313 ? 5.031 13.803 -1.144 1.00 18.74 310 ALA A N 1
ATOM 2278 C CA . ALA A 1 313 ? 3.599 13.883 -1.435 1.00 18.05 310 ALA A CA 1
ATOM 2279 C C . ALA A 1 313 ? 2.835 12.682 -0.857 1.00 18.53 310 ALA A C 1
ATOM 2280 O O . ALA A 1 313 ? 1.760 12.852 -0.274 1.00 15.73 310 ALA A O 1
ATOM 2282 N N . ASN A 1 314 ? 3.370 11.475 -1.023 1.00 12.60 311 ASN A N 1
ATOM 2283 C CA . ASN A 1 314 ? 2.757 10.301 -0.393 1.00 15.92 311 ASN A CA 1
ATOM 2284 C C . ASN A 1 314 ? 2.663 10.445 1.120 1.00 14.14 311 ASN A C 1
ATOM 2285 O O . ASN A 1 314 ? 1.632 10.132 1.734 1.00 15.97 311 ASN A O 1
ATOM 2290 N N . LEU A 1 315 ? 3.759 10.887 1.731 1.00 13.02 312 LEU A N 1
ATOM 2291 C CA . LEU A 1 315 ? 3.798 11.023 3.177 1.00 14.52 312 LEU A CA 1
ATOM 2292 C C . LEU A 1 315 ? 2.757 12.035 3.658 1.00 14.99 312 LEU A C 1
ATOM 2293 O O . LEU A 1 315 ? 1.965 11.743 4.554 1.00 14.61 312 LEU A O 1
ATOM 2298 N N . ALA A 1 316 ? 2.732 13.213 3.045 1.00 14.44 313 ALA A N 1
ATOM 2299 C CA . ALA A 1 316 ? 1.755 14.235 3.421 1.00 14.04 313 ALA A CA 1
ATOM 2300 C C . ALA A 1 316 ? 0.318 13.754 3.223 1.00 13.99 313 ALA A C 1
ATOM 2301 O O . ALA A 1 316 ? -0.546 14.010 4.061 1.00 15.68 313 ALA A O 1
ATOM 2303 N N . ALA A 1 317 ? 0.073 13.064 2.112 1.00 14.95 314 ALA A N 1
ATOM 2304 C CA . ALA A 1 317 ? -1.257 12.553 1.808 1.00 14.89 314 ALA A CA 1
ATOM 2305 C C . ALA A 1 317 ? -1.667 11.576 2.898 1.00 15.86 314 ALA A C 1
ATOM 2306 O O . ALA A 1 317 ? -2.814 11.577 3.347 1.00 18.82 314 ALA A O 1
ATOM 2308 N N . THR A 1 318 ? -0.724 10.746 3.331 1.00 12.41 315 THR A N 1
ATOM 2309 C CA . THR A 1 318 ? -1.043 9.713 4.315 1.00 12.52 315 THR A CA 1
ATOM 2310 C C . THR A 1 318 ? -1.262 10.281 5.721 1.00 13.17 315 THR A C 1
ATOM 2311 O O . THR A 1 318 ? -2.238 9.935 6.373 1.00 14.67 315 THR A O 1
ATOM 2315 N N . LEU A 1 319 ? -0.342 11.151 6.176 1.00 15.04 316 LEU A N 1
ATOM 2316 C CA . LEU A 1 319 ? -0.499 11.809 7.473 1.00 15.85 316 LEU A CA 1
ATOM 2317 C C . LEU A 1 319 ? -1.896 12.414 7.620 1.00 16.74 316 LEU A C 1
ATOM 2318 O O . LEU A 1 319 ? -2.559 12.239 8.643 1.00 16.58 316 LEU A O 1
ATOM 2323 N N . SER A 1 320 ? -2.382 13.078 6.577 1.00 16.67 317 SER A N 1
ATOM 2324 C CA . SER A 1 320 ? -3.637 13.810 6.648 1.00 17.99 317 SER A CA 1
ATOM 2325 C C . SER A 1 320 ? -4.883 12.957 6.468 1.00 21.87 317 SER A C 1
ATOM 2326 O O . SER A 1 320 ? -5.981 13.428 6.738 1.00 23.43 317 SER A O 1
ATOM 2329 N N . THR A 1 321 ? -4.729 11.716 6.006 1.00 14.99 318 THR A N 1
ATOM 2330 C CA . THR A 1 321 ? -5.896 10.898 5.692 1.00 16.02 318 THR A CA 1
ATOM 2331 C C . THR A 1 321 ? -5.950 9.544 6.399 1.00 21.60 318 THR A C 1
ATOM 2332 O O . THR A 1 321 ? -6.931 8.819 6.250 1.00 21.64 318 THR A O 1
ATOM 2344 N N . GLY A 1 323 ? -6.253 8.993 9.509 1.00 19.91 320 GLY A N 1
ATOM 2345 C CA . GLY A 1 323 ? -7.087 9.046 10.697 1.00 19.79 320 GLY A CA 1
ATOM 2346 C C . GLY A 1 323 ? -6.256 8.851 11.950 1.00 19.87 320 GLY A C 1
ATOM 2347 O O . GLY A 1 323 ? -5.036 9.062 11.945 1.00 21.28 320 GLY A O 1
ATOM 2348 N N . GLU A 1 324 ? -6.910 8.440 13.031 1.00 17.42 321 GLU A N 1
ATOM 2349 C CA . GLU A 1 324 ? -6.211 8.244 14.297 1.00 23.17 321 GLU A CA 1
ATOM 2350 C C . GLU A 1 324 ? -5.320 7.012 14.265 1.00 23.30 321 GLU A C 1
ATOM 2351 O O . GLU A 1 324 ? -5.769 5.916 13.926 1.00 27.30 321 GLU A O 1
ATOM 2357 N N . ILE A 1 325 ? -4.061 7.185 14.642 1.00 20.73 322 ILE A N 1
ATOM 2358 C CA . ILE A 1 325 ? -3.193 6.040 14.811 1.00 23.72 322 ILE A CA 1
ATOM 2359 C C . ILE A 1 325 ? -2.806 5.918 16.276 1.00 24.11 322 ILE A C 1
ATOM 2360 O O . ILE A 1 325 ? -2.766 6.907 17.019 1.00 22.33 322 ILE A O 1
ATOM 2365 N N . ASP A 1 326 ? -2.553 4.687 16.692 1.00 20.67 323 ASP A N 1
ATOM 2366 C CA . ASP A 1 326 ? -2.138 4.412 18.053 1.00 17.58 323 ASP A CA 1
ATOM 2367 C C . ASP A 1 326 ? -0.694 3.907 18.011 1.00 19.79 323 ASP A C 1
ATOM 2368 O O . ASP A 1 326 ? -0.441 2.770 17.589 1.00 23.51 323 ASP A O 1
ATOM 2373 N N . ILE A 1 327 ? 0.246 4.750 18.433 1.00 19.49 324 ILE A N 1
ATOM 2374 C CA . ILE A 1 327 ? 1.649 4.353 18.509 1.00 20.36 324 ILE A CA 1
ATOM 2375 C C . ILE A 1 327 ? 1.967 3.859 19.916 1.00 16.68 324 ILE A C 1
ATOM 2376 O O . ILE A 1 327 ? 2.363 4.644 20.774 1.00 17.40 324 ILE A O 1
ATOM 2381 N N . GLY A 1 328 ? 1.767 2.564 20.150 1.00 20.92 325 GLY A N 1
ATOM 2382 C CA . GLY A 1 328 ? 2.028 1.959 21.448 1.00 21.49 325 GLY A CA 1
ATOM 2383 C C . GLY A 1 328 ? 1.376 2.654 22.632 1.00 18.59 325 GLY A C 1
ATOM 2384 O O . GLY A 1 328 ? 1.923 2.673 23.732 1.00 18.06 325 GLY A O 1
ATOM 2385 N N . GLY A 1 329 ? 0.198 3.230 22.418 1.00 19.62 326 GLY A N 1
ATOM 2386 C CA . GLY A 1 329 ? -0.482 3.918 23.501 1.00 20.79 326 GLY A CA 1
ATOM 2387 C C . GLY A 1 329 ? -0.478 5.421 23.371 1.00 21.42 326 GLY A C 1
ATOM 2388 O O . GLY A 1 329 ? -1.227 6.106 24.070 1.00 26.68 326 GLY A O 1
ATOM 2389 N N . PHE A 1 330 ? 0.380 5.944 22.497 1.00 19.14 327 PHE A N 1
ATOM 2390 C CA . PHE A 1 330 ? 0.404 7.374 22.216 1.00 13.61 327 PHE A CA 1
ATOM 2391 C C . PHE A 1 330 ? -0.350 7.605 20.917 1.00 21.57 327 PHE A C 1
ATOM 2392 O O . PHE A 1 330 ? 0.028 7.074 19.863 1.00 18.90 327 PHE A O 1
ATOM 2400 N N . HIS A 1 331 ? -1.433 8.371 20.997 1.00 13.66 328 HIS A N 1
ATOM 2401 C CA . HIS A 1 331 ? -2.320 8.556 19.857 1.00 14.00 328 HIS A CA 1
ATOM 2402 C C . HIS A 1 331 ? -1.980 9.835 19.117 1.00 13.04 328 HIS A C 1
ATOM 2403 O O . HIS A 1 331 ? -1.580 10.830 19.724 1.00 16.57 328 HIS A O 1
ATOM 2410 N N . LEU A 1 332 ? -2.156 9.797 17.799 1.00 13.81 329 LEU A N 1
ATOM 2411 C CA . LEU A 1 332 ? -1.988 10.962 16.948 1.00 12.63 329 LEU A CA 1
ATOM 2412 C C . LEU A 1 332 ? -3.081 10.944 15.907 1.00 14.85 329 LEU A C 1
ATOM 2413 O O . LEU A 1 332 ? -3.448 9.882 15.398 1.00 16.88 329 LEU A O 1
ATOM 2418 N N . ASP A 1 333 ? -3.585 12.126 15.575 1.00 13.15 330 ASP A N 1
ATOM 2419 C CA . ASP A 1 333 ? -4.607 12.257 14.543 1.00 15.69 330 ASP A CA 1
ATOM 2420 C C . ASP A 1 333 ? -4.432 13.604 13.861 1.00 14.35 330 ASP A C 1
ATOM 2421 O O . ASP A 1 333 ? -4.534 14.641 14.518 1.00 15.84 330 ASP A O 1
ATOM 2426 N N . PHE A 1 334 ? -4.186 13.587 12.551 1.00 13.86 331 PHE A N 1
ATOM 2427 C CA . PHE A 1 334 ? -4.087 14.812 11.767 1.00 13.53 331 PHE A CA 1
ATOM 2428 C C . PHE A 1 334 ? -5.306 15.007 10.854 1.00 15.61 331 PHE A C 1
ATOM 2429 O O . PHE A 1 334 ? -5.241 15.775 9.891 1.00 17.50 331 PHE A O 1
ATOM 2437 N N . SER A 1 335 ? -6.410 14.322 11.158 1.00 15.11 332 SER A N 1
ATOM 2438 C CA . SER A 1 335 ? -7.638 14.403 10.354 1.00 19.01 332 SER A CA 1
ATOM 2439 C C . SER A 1 335 ? -8.272 15.787 10.349 1.00 22.81 332 SER A C 1
ATOM 2440 O O . SER A 1 335 ? -8.918 16.178 9.374 1.00 27.82 332 SER A O 1
ATOM 2443 N N . LYS A 1 336 ? -8.135 16.495 11.465 1.00 19.01 333 LYS A N 1
ATOM 2444 C CA . LYS A 1 336 ? -8.838 17.762 11.665 1.00 23.19 333 LYS A CA 1
ATOM 2445 C C . LYS A 1 336 ? -7.906 18.955 11.521 1.00 23.50 333 LYS A C 1
ATOM 2446 O O . LYS A 1 336 ? -8.327 20.102 11.644 1.00 28.96 333 LYS A O 1
ATOM 2452 N N . GLY A 1 337 ? -6.632 18.685 11.277 1.00 18.85 334 GLY A N 1
ATOM 2453 C CA . GLY A 1 337 ? -5.651 19.744 11.192 1.00 20.80 334 GLY A CA 1
ATOM 2454 C C . GLY A 1 337 ? -4.270 19.205 11.500 1.00 16.25 334 GLY A C 1
ATOM 2455 O O . GLY A 1 337 ? -4.102 18.016 11.794 1.00 16.38 334 GLY A O 1
ATOM 2456 N N . ASN A 1 338 ? -3.278 20.086 11.469 1.00 14.38 335 ASN A N 1
ATOM 2457 C CA . ASN A 1 338 ? -1.889 19.641 11.547 1.00 13.61 335 ASN A CA 1
ATOM 2458 C C . ASN A 1 338 ? -1.345 19.442 12.956 1.00 13.73 335 ASN A C 1
ATOM 2459 O O . ASN A 1 338 ? -0.200 19.018 13.117 1.00 15.47 335 ASN A O 1
ATOM 2464 N N . ALA A 1 339 ? -2.155 19.745 13.966 1.00 14.44 336 ALA A N 1
ATOM 2465 C CA . ALA A 1 339 ? -1.782 19.461 15.357 1.00 13.99 336 ALA A CA 1
ATOM 2466 C C . ALA A 1 339 ? -2.322 18.091 15.733 1.00 16.12 336 ALA A C 1
ATOM 2467 O O . ALA A 1 339 ? -3.534 17.915 15.876 1.00 18.94 336 ALA A O 1
ATOM 2469 N N . GLY A 1 340 ? -1.426 17.124 15.896 1.00 11.68 337 GLY A N 1
ATOM 2470 C CA . GLY A 1 340 ? -1.837 15.736 15.998 1.00 11.70 337 GLY A CA 1
ATOM 2471 C C . GLY A 1 340 ? -2.093 15.239 17.399 1.00 17.78 337 GLY A C 1
ATOM 2472 O O . GLY A 1 340 ? -2.666 14.163 17.569 1.00 13.07 337 GLY A O 1
ATOM 2473 N N . SER A 1 341 ? -1.681 16.008 18.406 1.00 14.91 338 SER A N 1
ATOM 2474 C CA . SER A 1 341 ? -1.790 15.531 19.782 1.00 12.55 338 SER A CA 1
ATOM 2475 C C . SER A 1 341 ? -2.419 16.555 20.720 1.00 16.70 338 SER A C 1
ATOM 2476 O O . SER A 1 341 ? -2.076 17.728 20.669 1.00 16.80 338 SER A O 1
ATOM 2479 N N . ARG A 1 342 ? -3.324 16.099 21.584 1.00 12.80 339 ARG A N 1
ATOM 2480 C CA . ARG A 1 342 ? -3.801 16.925 22.702 1.00 16.95 339 ARG A CA 1
ATOM 2481 C C . ARG A 1 342 ? -3.390 16.335 24.059 1.00 16.43 339 ARG A C 1
ATOM 2482 O O . ARG A 1 342 ? -3.972 16.663 25.105 1.00 18.30 339 ARG A O 1
ATOM 2490 N N . TYR A 1 343 ? -2.387 15.465 24.044 1.00 14.38 340 TYR A N 1
ATOM 2491 C CA . TYR A 1 343 ? -1.873 14.875 25.281 1.00 15.14 340 TYR A CA 1
ATOM 2492 C C . TYR A 1 343 ? -1.105 15.917 26.097 1.00 14.47 340 TYR A C 1
ATOM 2493 O O . TYR A 1 343 ? -0.126 16.481 25.637 1.00 12.95 340 TYR A O 1
ATOM 2502 N N . VAL A 1 344 ? -1.546 16.153 27.328 1.00 12.62 341 VAL A N 1
ATOM 2503 C CA . VAL A 1 344 ? -0.807 17.020 28.237 1.00 11.72 341 VAL A CA 1
ATOM 2504 C C . VAL A 1 344 ? -0.908 16.406 29.632 1.00 14.89 341 VAL A C 1
ATOM 2505 O O . VAL A 1 344 ? -1.987 16.018 30.061 1.00 17.46 341 VAL A O 1
ATOM 2509 N N . ASN A 1 345 ? 0.215 16.292 30.332 1.00 13.69 342 ASN A N 1
ATOM 2510 C CA . ASN A 1 345 ? 0.202 15.636 31.633 1.00 15.87 342 ASN A CA 1
ATOM 2511 C C . ASN A 1 345 ? 1.208 16.340 32.538 1.00 17.63 342 ASN A C 1
ATOM 2512 O O . ASN A 1 345 ? 2.388 16.440 32.209 1.00 19.89 342 ASN A O 1
ATOM 2517 N N . ILE A 1 346 ? 0.744 16.847 33.672 1.00 14.57 343 ILE A N 1
ATOM 2518 C CA . ILE A 1 346 ? 1.652 17.596 34.527 1.00 10.52 343 ILE A CA 1
ATOM 2519 C C . ILE A 1 346 ? 2.320 16.679 35.527 1.00 13.99 343 ILE A C 1
ATOM 2520 O O . ILE A 1 346 ? 1.641 15.991 36.293 1.00 16.06 343 ILE A O 1
ATOM 2525 N N . GLY A 1 347 ? 3.649 16.661 35.508 1.00 15.17 344 GLY A N 1
ATOM 2526 C CA . GLY A 1 347 ? 4.407 15.934 36.511 1.00 17.40 344 GLY A CA 1
ATOM 2527 C C . GLY A 1 347 ? 4.912 16.921 37.546 1.00 17.27 344 GLY A C 1
ATOM 2528 O O . GLY A 1 347 ? 5.114 18.091 37.230 1.00 22.69 344 GLY A O 1
ATOM 2529 N N . VAL A 1 348 ? 5.096 16.474 38.786 1.00 9.87 345 VAL A N 1
ATOM 2530 C CA . VAL A 1 348 ? 5.691 17.347 39.789 1.00 9.89 345 VAL A CA 1
ATOM 2531 C C . VAL A 1 348 ? 6.886 16.643 40.386 1.00 9.71 345 VAL A C 1
ATOM 2532 O O . VAL A 1 348 ? 6.805 15.449 40.714 1.00 14.43 345 VAL A O 1
ATOM 2536 N N . ILE A 1 349 ? 8.005 17.351 40.497 1.00 9.96 346 ILE A N 1
ATOM 2537 C CA . ILE A 1 349 ? 9.196 16.769 41.117 1.00 11.39 346 ILE A CA 1
ATOM 2538 C C . ILE A 1 349 ? 8.990 16.628 42.625 1.00 12.29 346 ILE A C 1
ATOM 2539 O O . ILE A 1 349 ? 8.741 17.613 43.331 1.00 13.75 346 ILE A O 1
ATOM 2544 N N . GLY A 1 350 ? 9.056 15.392 43.119 1.00 13.30 347 GLY A N 1
ATOM 2545 C CA . GLY A 1 350 ? 8.788 15.136 44.523 1.00 14.05 347 GLY A CA 1
ATOM 2546 C C . GLY A 1 350 ? 9.990 15.424 45.394 1.00 17.36 347 GLY A C 1
ATOM 2547 O O . GLY A 1 350 ? 11.046 15.829 44.896 1.00 11.85 347 GLY A O 1
ATOM 2548 N N . ARG A 1 351 ? 9.830 15.222 46.700 1.00 18.56 348 ARG A N 1
ATOM 2549 C CA . ARG A 1 351 ? 10.922 15.446 47.644 1.00 18.42 348 ARG A CA 1
ATOM 2550 C C . ARG A 1 351 ? 12.060 14.461 47.417 1.00 16.05 348 ARG A C 1
ATOM 2551 O O . ARG A 1 351 ? 13.179 14.682 47.887 1.00 15.76 348 ARG A O 1
ATOM 2559 N N . ASP A 1 352 ? 11.776 13.373 46.703 1.00 15.67 349 ASP A N 1
ATOM 2560 C CA . ASP A 1 352 ? 12.799 12.384 46.393 1.00 16.34 349 ASP A CA 1
ATOM 2561 C C . ASP A 1 352 ? 13.478 12.637 45.050 1.00 17.15 349 ASP A C 1
ATOM 2562 O O . ASP A 1 352 ? 14.258 11.811 44.589 1.00 20.95 349 ASP A O 1
ATOM 2567 N N . GLY A 1 353 ? 13.171 13.768 44.425 1.00 15.67 350 GLY A N 1
ATOM 2568 C CA . GLY A 1 353 ? 13.770 14.101 43.141 1.00 18.24 350 GLY A CA 1
ATOM 2569 C C . GLY A 1 353 ? 13.159 13.413 41.929 1.00 21.38 350 GLY A C 1
ATOM 2570 O O . GLY A 1 353 ? 13.625 13.623 40.806 1.00 18.23 350 GLY A O 1
ATOM 2571 N N . GLN A 1 354 ? 12.113 12.612 42.144 1.00 15.32 351 GLN A N 1
ATOM 2572 C CA . GLN A 1 354 ? 11.464 11.869 41.060 1.00 17.25 351 GLN A CA 1
ATOM 2573 C C . GLN A 1 354 ? 10.202 12.592 40.611 1.00 15.65 351 GLN A C 1
ATOM 2574 O O . GLN A 1 354 ? 9.592 13.311 41.391 1.00 15.53 351 GLN A O 1
ATOM 2580 N N . VAL A 1 355 ? 9.805 12.403 39.355 1.00 15.47 352 VAL A N 1
ATOM 2581 C CA . VAL A 1 355 ? 8.598 13.053 38.842 1.00 12.43 352 VAL A CA 1
ATOM 2582 C C . VAL A 1 355 ? 7.367 12.186 39.076 1.00 14.16 352 VAL A C 1
ATOM 2583 O O . VAL A 1 355 ? 7.358 10.998 38.746 1.00 14.37 352 VAL A O 1
ATOM 2587 N N . TYR A 1 356 ? 6.331 12.778 39.653 1.00 12.04 353 TYR A N 1
ATOM 2588 C CA . TYR A 1 356 ? 5.092 12.063 39.936 1.00 14.46 353 TYR A CA 1
ATOM 2589 C C . TYR A 1 356 ? 3.954 12.668 39.149 1.00 16.35 353 TYR A C 1
ATOM 2590 O O . TYR A 1 356 ? 3.903 13.891 38.980 1.00 17.15 353 TYR A O 1
ATOM 2599 N N . TYR A 1 357 ? 3.034 11.818 38.689 1.00 16.12 354 TYR A N 1
ATOM 2600 C CA . TYR A 1 357 ? 1.900 12.258 37.867 1.00 15.01 354 TYR A CA 1
ATOM 2601 C C . TYR A 1 357 ? 0.537 11.999 38.523 1.00 24.39 354 TYR A C 1
ATOM 2602 O O . TYR A 1 357 ? 0.467 11.446 39.627 1.00 25.12 354 TYR A O 1
#

Solvent-accessible surface area: 14508 Å² total

Secondary structure (DSSP, 8-state):
-EEEEEEEE--SSTTHHHHHHHHHHHHHHHHHHHHTT-BTTBEEEEEEEE-TTSHHHHHHHHHH-----SEEE---HHHHH--TT-TTSS-S-EEE--SS--HHHHSS--TTEEB-SPPHHHHHHHHHHHH----EEEEEEESSHHHHH--HHHHHHHT-TT---EEEEEEE-SSHHHHHHHHHHHHTTT-SEEEEESSHHHHHHHHHHHHHTT--S-EEE-TT--HHHHHHHHHHHHHTTEEEEESSS-TT---HHHHHHHH---S-------HHHHHHHHHHHHHHHHHHSTT---SSHHHHHHHHH---EEETTEEE--SSSSB-----EEEEE-TTS-EE-

InterPro domains:
  IPR028081 Leucine-binding protein domain [PF13458] (27-369)
  IPR028082 Periplasmic binding protein-like I [SSF53822] (26-377)

CATH classification: 3.40.50.2300 (+1 more: 3.40.50.2300)

Nearest PDB structures (foldseek):
  4m88-assembly1_A  TM=1.003E+00  e=6.484E-67  Verminephrobacter eiseniae EF01-2
  3lop-assembly1_A  TM=8.933E-01  e=2.510E-23  Ralstonia pseudosolanacearum GMI1000
  4kv7-assembly1_A  TM=8.860E-01  e=3.139E-20  Rhodopirellula baltica SH 1
  4gnr-assembly1_A  TM=8.422E-01  e=1.264E-16  Streptococcus pneumoniae str. Canada MDR_19A
  3hut-assembly1_A  TM=6.748E-01  e=4.847E-16  Rhodospirillum rubrum ATCC 11170

Radius of gyration: 19.86 Å; Cα contacts (8 Å, |Δi|>4): 723; chains: 1; bounding box: 40×46×51 Å

Foldseek 3Di:
DAAEEEEEEQCADDCVVLRVLLVLLQVLQLVVCVVVCHFPNHRYDYDYAHLNQALNSLVVCVVVSVPQHLEYFAYHPRNLVVVVVVSVVPDFHAYFAYPPLQPVCVVVHDLRYFHQFAHLLLQLLVVLQVVVCPAEEEEEFEPDVSRVSNVSNVVSQVPDPVDHHHYHYFYFHQDLVRLLVSLLVVLPPPGQEYEYYDAQVSSLSNLLSNVVSVVQHAYEYEAHYFLVSNCVRVNLSSQARYKYKARDPACADDQQLSVSSVVSCVSCVPDDGGSSSSSSNVSSVLQVCQSNPPPQDDSHSVSSSVSLQPAWDQRSNAIFGCVPHRHTGSDIDMWGQHSVSDTDD

Organism: Verminephrobacter eiseniae (strain EF01-2) (NCBI:txid391735)